Protein AF-0000000079471177 (afdb_homodimer)

Radius of gyration: 21.59 Å; Cα contacts (8 Å, |Δi|>4): 543; chains: 2; bounding box: 40×58×44 Å

Foldseek 3Di:
DDFLADPPADDDQWDDDPFWIKGFQALVCLVQQVVLQVQAQVVCACQVHNGDNPPVPPDSVNSSVVSVVQNVCVVVRQWTKIFIAGPVRPHGQWMKIWHADQFPPWSIEMTIDGGPVCRVCGVVVVVCVVVCCCPRGPIPHYHREPPPHDNVRRVVRGD/DDFLADPPADDDQWDDDPFWIKGFQALVCLVQVVVLQVQAQVVCACQVHNGDNPPVPPDSVNSSVVSVVQNVCVVVRQWTKIFIAGPVRPHGQWMKIWHADQFPPWSIEMTIDGGPVCRVCGVVVVVVVVVCCCPRGPIPHYHREPPPHDNVRRVVRHD

pLDDT: mean 96.24, std 5.39, range [50.12, 98.88]

Structure (mmCIF, N/CA/C/O backbone):
data_AF-0000000079471177-model_v1
#
loop_
_entity.id
_entity.type
_entity.pdbx_description
1 polymer 'GNAT family N-acetyltransferase'
#
loop_
_atom_site.group_PDB
_atom_site.id
_atom_site.type_symbol
_atom_site.label_atom_id
_atom_site.label_alt_id
_atom_site.label_comp_id
_atom_site.label_asym_id
_atom_site.label_entity_id
_atom_site.label_seq_id
_atom_site.pdbx_PDB_ins_code
_atom_site.Cartn_x
_atom_site.Cartn_y
_atom_site.Cartn_z
_atom_site.occupancy
_atom_site.B_iso_or_equiv
_atom_site.auth_seq_id
_atom_site.auth_comp_id
_atom_site.auth_asym_id
_atom_site.auth_atom_id
_atom_site.pdbx_PDB_model_num
ATOM 1 N N . MET A 1 1 ? 17.312 -2.904 7.59 1 50.28 1 MET A N 1
ATOM 2 C CA . MET A 1 1 ? 16.641 -1.751 7.004 1 50.28 1 MET A CA 1
ATOM 3 C C . MET A 1 1 ? 16.328 -0.705 8.062 1 50.28 1 MET A C 1
ATOM 5 O O . MET A 1 1 ? 16.031 -1.048 9.211 1 50.28 1 MET A O 1
ATOM 9 N N . LYS A 1 2 ? 16.75 0.517 7.977 1 66.94 2 LYS A N 1
ATOM 10 C CA . LYS A 1 2 ? 16.516 1.556 8.977 1 66.94 2 LYS A CA 1
ATOM 11 C C . LYS A 1 2 ? 15.023 1.802 9.18 1 66.94 2 LYS A C 1
ATOM 13 O O . LYS A 1 2 ? 14.297 2.064 8.219 1 66.94 2 LYS A O 1
ATOM 18 N N . HIS A 1 3 ? 14.469 1.319 10.305 1 91.06 3 HIS A N 1
ATOM 19 C CA . HIS A 1 3 ? 13.094 1.59 10.703 1 91.06 3 HIS A CA 1
ATOM 20 C C . HIS A 1 3 ? 12.883 3.074 10.977 1 91.06 3 HIS A C 1
ATOM 22 O O . HIS A 1 3 ? 13.781 3.75 11.484 1 91.06 3 HIS A O 1
ATOM 28 N N . LEU A 1 4 ? 11.734 3.59 10.602 1 97.38 4 LEU A N 1
ATOM 29 C CA . LEU A 1 4 ? 11.422 4.996 10.82 1 97.38 4 LEU A CA 1
ATOM 30 C C . LEU A 1 4 ? 11.406 5.32 12.312 1 97.38 4 LEU A C 1
ATOM 32 O O . LEU A 1 4 ? 11.836 6.398 12.719 1 97.38 4 LEU A O 1
ATOM 36 N N . VAL A 1 5 ? 10.93 4.324 13.094 1 98.31 5 VAL A N 1
ATOM 37 C CA . VAL A 1 5 ? 10.875 4.477 14.547 1 98.31 5 VAL A CA 1
ATOM 38 C C . VAL A 1 5 ? 11.367 3.197 15.219 1 98.31 5 VAL A C 1
ATOM 40 O O . VAL A 1 5 ? 11.312 2.115 14.625 1 98.31 5 VAL A O 1
ATOM 43 N N . PRO A 1 6 ? 11.875 3.277 16.375 1 97.06 6 PRO A N 1
ATOM 44 C CA . PRO A 1 6 ? 12.297 2.07 17.094 1 97.06 6 PRO A CA 1
ATOM 45 C C . PRO A 1 6 ? 11.156 1.061 17.266 1 97.06 6 PRO A C 1
ATOM 47 O O . PRO A 1 6 ? 9.992 1.448 17.375 1 97.06 6 PRO A O 1
ATOM 50 N N . PRO A 1 7 ? 11.508 -0.218 17.297 1 96 7 PRO A N 1
ATOM 51 C CA . PRO A 1 7 ? 10.492 -1.269 17.391 1 96 7 PRO A CA 1
ATOM 52 C C . PRO A 1 7 ? 9.602 -1.126 18.625 1 96 7 PRO A C 1
ATOM 54 O O . PRO A 1 7 ? 8.445 -1.538 18.594 1 96 7 PRO A O 1
ATOM 57 N N . ASP A 1 8 ? 10.078 -0.529 19.688 1 96.19 8 ASP A N 1
ATOM 58 C CA . ASP A 1 8 ? 9.32 -0.468 20.938 1 96.19 8 ASP A CA 1
ATOM 59 C C . ASP A 1 8 ? 8.586 0.865 21.062 1 96.19 8 ASP A C 1
ATOM 61 O O . ASP A 1 8 ? 7.883 1.101 22.047 1 96.19 8 ASP A O 1
ATOM 65 N N . PHE A 1 9 ? 8.875 1.739 20.109 1 98.38 9 PHE A N 1
ATOM 66 C CA . PHE A 1 9 ? 8.172 3.016 20.156 1 98.38 9 PHE A CA 1
ATOM 67 C C . PHE A 1 9 ? 6.664 2.809 20.047 1 98.38 9 PHE A C 1
ATOM 69 O O . PHE A 1 9 ? 6.191 2.053 19.203 1 98.38 9 PHE A O 1
ATOM 76 N N . VAL A 1 10 ? 5.887 3.461 20.938 1 98.12 10 VAL A N 1
ATOM 77 C CA . VAL A 1 10 ? 4.43 3.385 20.891 1 98.12 10 VAL A CA 1
ATOM 78 C C . VAL A 1 10 ? 3.883 4.508 20.016 1 98.12 10 VAL A C 1
ATOM 80 O O . VAL A 1 10 ? 3.859 5.668 20.438 1 98.12 10 VAL A O 1
ATOM 83 N N . VAL A 1 11 ? 3.393 4.234 18.859 1 98.56 11 VAL A N 1
ATOM 84 C CA . VAL A 1 11 ? 2.881 5.207 17.906 1 98.56 11 VAL A CA 1
ATOM 85 C C . VAL A 1 11 ? 1.586 5.82 18.422 1 98.56 11 VAL A C 1
ATOM 87 O O . VAL A 1 11 ? 0.632 5.105 18.734 1 98.56 11 VAL A O 1
ATOM 90 N N . PRO A 1 12 ? 1.538 7.117 18.531 1 98.62 12 PRO A N 1
ATOM 91 C CA . PRO A 1 12 ? 0.298 7.742 18.984 1 98.62 12 PRO A CA 1
ATOM 92 C C . PRO A 1 12 ? -0.878 7.492 18.047 1 98.62 12 PRO A C 1
ATOM 94 O O . PRO A 1 12 ? -0.745 7.656 16.828 1 98.62 12 PRO A O 1
ATOM 97 N N . LEU A 1 13 ? -1.999 7.172 18.656 1 98.5 13 LEU A N 1
ATOM 98 C CA . LEU A 1 13 ? -3.166 6.855 17.844 1 98.5 13 LEU A CA 1
ATOM 99 C C . LEU A 1 13 ? -4.195 7.98 17.906 1 98.5 13 LEU A C 1
ATOM 101 O O . LEU A 1 13 ? -5.246 7.898 17.266 1 98.5 13 LEU A O 1
ATOM 105 N N . ARG A 1 14 ? -3.838 8.953 18.703 1 97.75 14 ARG A N 1
ATOM 106 C CA . ARG A 1 14 ? -4.773 10.062 18.844 1 97.75 14 ARG A CA 1
ATOM 107 C C . ARG A 1 14 ? -4.07 11.297 19.391 1 97.75 14 ARG A C 1
ATOM 109 O O . ARG A 1 14 ? -3.25 11.203 20.297 1 97.75 14 ARG A O 1
ATOM 116 N N . LEU A 1 15 ? -4.238 12.461 18.812 1 97.81 15 LEU A N 1
ATOM 117 C CA . LEU A 1 15 ? -3.883 13.781 19.312 1 97.81 15 LEU A CA 1
ATOM 118 C C . LEU A 1 15 ? -5.082 14.719 19.266 1 97.81 15 LEU A C 1
ATOM 120 O O . LEU A 1 15 ? -5.617 15 18.188 1 97.81 15 LEU A O 1
ATOM 124 N N . GLU A 1 16 ? -5.527 15.133 20.391 1 96.06 16 GLU A N 1
ATOM 125 C CA . GLU A 1 16 ? -6.707 15.992 20.469 1 96.06 16 GLU A CA 1
ATOM 126 C C . GLU A 1 16 ? -6.312 17.438 20.766 1 96.06 16 GLU A C 1
ATOM 128 O O . GLU A 1 16 ? -5.457 17.703 21.609 1 96.06 16 GLU A O 1
ATOM 133 N N . THR A 1 17 ? -6.871 18.312 19.984 1 95.31 17 THR A N 1
ATOM 134 C CA . THR A 1 17 ? -6.75 19.75 20.188 1 95.31 17 THR A CA 1
ATOM 135 C C . THR A 1 17 ? -8.133 20.391 20.328 1 95.31 17 THR A C 1
ATOM 137 O O . THR A 1 17 ? -9.148 19.75 20.078 1 95.31 17 THR A O 1
ATOM 140 N N . PRO A 1 18 ? -8.172 21.625 20.781 1 92.31 18 PRO A N 1
ATOM 141 C CA . PRO A 1 18 ? -9.461 22.312 20.828 1 92.31 18 PRO A CA 1
ATOM 142 C C . PRO A 1 18 ? -10.102 22.453 19.453 1 92.31 18 PRO A C 1
ATOM 144 O O . PRO A 1 18 ? -11.328 22.516 19.344 1 92.31 18 PRO A O 1
ATOM 147 N N . ASP A 1 19 ? -9.398 22.406 18.359 1 93.75 19 ASP A N 1
ATOM 148 C CA . ASP A 1 19 ? -9.898 22.75 17.031 1 93.75 19 ASP A CA 1
ATOM 149 C C . ASP A 1 19 ? -10.078 21.5 16.172 1 93.75 19 ASP A C 1
ATOM 151 O O . ASP A 1 19 ? -10.883 21.5 15.242 1 93.75 19 ASP A O 1
ATOM 155 N N . PHE A 1 20 ? -9.305 20.484 16.453 1 97.81 20 PHE A N 1
ATOM 156 C CA . PHE A 1 20 ? -9.359 19.297 15.617 1 97.81 20 PHE A CA 1
ATOM 157 C C . PHE A 1 20 ? -8.727 18.109 16.312 1 97.81 20 PHE A C 1
ATOM 159 O O . PHE A 1 20 ? -8.086 18.266 17.359 1 97.81 20 PHE A O 1
ATOM 166 N N . VAL A 1 21 ? -8.945 16.922 15.82 1 98.06 21 VAL A N 1
ATOM 167 C CA . VAL A 1 21 ? -8.398 15.664 16.312 1 98.06 21 VAL A CA 1
ATOM 168 C C . VAL A 1 21 ? -7.59 14.984 15.211 1 98.06 21 VAL A C 1
ATOM 170 O O . VAL A 1 21 ? -8.023 14.938 14.055 1 98.06 21 VAL A O 1
ATOM 173 N N . LEU A 1 22 ? -6.402 14.547 15.562 1 98.5 22 LEU A N 1
ATOM 174 C CA . LEU A 1 22 ? -5.609 13.695 14.68 1 98.5 22 LEU A CA 1
ATOM 175 C C . LEU A 1 22 ? -5.723 12.227 15.086 1 98.5 22 LEU A C 1
ATOM 177 O O . LEU A 1 22 ? -5.602 11.898 16.266 1 98.5 22 LEU A O 1
ATOM 181 N N . ARG A 1 23 ? -5.957 11.406 14.148 1 98.69 23 ARG A N 1
ATOM 182 C CA . ARG A 1 23 ? -5.938 9.953 14.305 1 98.69 23 ARG A CA 1
ATOM 183 C C . ARG A 1 23 ? -5.48 9.266 13.023 1 98.69 23 ARG A C 1
ATOM 185 O O . ARG A 1 23 ? -5.457 9.883 11.961 1 98.69 23 ARG A O 1
ATOM 192 N N . PRO A 1 24 ? -5.039 8.031 13.125 1 98.81 24 PRO A N 1
ATOM 193 C CA . PRO A 1 24 ? -4.562 7.367 11.914 1 98.81 24 PRO A CA 1
ATOM 194 C C . PRO A 1 24 ? -5.57 7.434 10.766 1 98.81 24 PRO A C 1
ATOM 196 O O . PRO A 1 24 ? -6.777 7.309 10.992 1 98.81 24 PRO A O 1
ATOM 199 N N . LEU A 1 25 ? -5.059 7.734 9.602 1 98.81 25 LEU A N 1
ATOM 200 C CA . LEU A 1 25 ? -5.859 7.727 8.383 1 98.81 25 LEU A CA 1
ATOM 201 C C . LEU A 1 25 ? -6.203 6.301 7.969 1 98.81 25 LEU A C 1
ATOM 203 O O . LEU A 1 25 ? -5.309 5.5 7.688 1 98.81 25 LEU A O 1
ATOM 207 N N . LEU A 1 26 ? -7.461 5.965 7.945 1 98.44 26 LEU A N 1
ATOM 208 C CA . LEU A 1 26 ? -7.934 4.621 7.633 1 98.44 26 LEU A CA 1
ATOM 209 C C . LEU A 1 26 ? -8.508 4.562 6.223 1 98.44 26 LEU A C 1
ATOM 211 O O . LEU A 1 26 ? -8.945 5.582 5.68 1 98.44 26 LEU A O 1
ATOM 215 N N . ILE A 1 27 ? -8.492 3.363 5.684 1 98.69 27 ILE A N 1
ATOM 216 C CA . ILE A 1 27 ? -9.062 3.172 4.355 1 98.69 27 ILE A CA 1
ATOM 217 C C . ILE A 1 27 ? -10.547 3.543 4.367 1 98.69 27 ILE A C 1
ATOM 219 O O . ILE A 1 27 ? -11.078 4.043 3.373 1 98.69 27 ILE A O 1
ATOM 223 N N . THR A 1 28 ? -11.242 3.465 5.504 1 97.69 28 THR A N 1
ATOM 224 C CA . THR A 1 28 ? -12.664 3.74 5.637 1 97.69 28 THR A CA 1
ATOM 225 C C . THR A 1 28 ? -12.922 5.242 5.672 1 97.69 28 THR A C 1
ATOM 227 O O . THR A 1 28 ? -14.078 5.684 5.648 1 97.69 28 THR A O 1
ATOM 230 N N . ASP A 1 29 ? -11.914 6.062 5.66 1 98.5 29 ASP A N 1
ATOM 231 C CA . ASP A 1 29 ? -12.062 7.516 5.652 1 98.5 29 ASP A CA 1
ATOM 232 C C . ASP A 1 29 ? -12.219 8.039 4.227 1 98.5 29 ASP A C 1
ATOM 234 O O . ASP A 1 29 ? -12.32 9.25 4.016 1 98.5 29 ASP A O 1
ATOM 238 N N . VAL A 1 30 ? -12.305 7.184 3.281 1 98.56 30 VAL A N 1
ATOM 239 C CA . VAL A 1 30 ? -12.109 7.543 1.881 1 98.56 30 VAL A CA 1
ATOM 240 C C . VAL A 1 30 ? -13.164 8.555 1.454 1 98.56 30 VAL A C 1
ATOM 242 O O . VAL A 1 30 ? -12.875 9.477 0.682 1 98.56 30 VAL A O 1
ATOM 245 N N . VAL A 1 31 ? -14.352 8.43 1.902 1 98.56 31 VAL A N 1
ATOM 246 C CA . VAL A 1 31 ? -15.398 9.359 1.485 1 98.56 31 VAL A CA 1
ATOM 247 C C . VAL A 1 31 ? -15.07 10.766 1.976 1 98.56 31 VAL A C 1
ATOM 249 O O . VAL A 1 31 ? -15.031 11.711 1.187 1 98.56 31 VAL A O 1
ATOM 252 N N . LYS A 1 32 ? -14.758 10.93 3.219 1 98.75 32 LYS A N 1
ATOM 253 C CA . LYS A 1 32 ? -14.445 12.234 3.795 1 98.75 32 LYS A CA 1
ATOM 254 C C . LYS A 1 32 ? -13.125 12.773 3.256 1 98.75 32 LYS A C 1
ATOM 256 O O . LYS A 1 32 ? -13.008 13.969 2.975 1 98.75 32 LYS A O 1
ATOM 261 N N . ASP A 1 33 ? -12.188 11.898 3.143 1 98.81 33 ASP A N 1
ATOM 262 C CA . ASP A 1 33 ? -10.875 12.289 2.652 1 98.81 33 ASP A CA 1
ATOM 263 C C . ASP A 1 33 ? -10.945 12.758 1.201 1 98.81 33 ASP A C 1
ATOM 265 O O . ASP A 1 33 ? -10.352 13.781 0.843 1 98.81 33 ASP A O 1
ATOM 269 N N . TYR A 1 34 ? -11.664 12.016 0.392 1 98.81 34 TYR A N 1
ATOM 270 C CA . TYR A 1 34 ? -11.82 12.383 -1.013 1 98.81 34 TYR A CA 1
ATOM 271 C C . TYR A 1 34 ? -12.477 13.75 -1.153 1 98.81 34 TYR A C 1
ATOM 273 O O . TYR A 1 34 ? -12.055 14.562 -1.974 1 98.81 34 TYR A O 1
ATOM 281 N N . ASP A 1 35 ? -13.469 13.938 -0.39 1 98.69 35 ASP A N 1
ATOM 282 C CA . ASP A 1 35 ? -14.133 15.242 -0.397 1 98.69 35 ASP A CA 1
ATOM 283 C C . ASP A 1 35 ? -13.156 16.359 -0.053 1 98.69 35 ASP A C 1
ATOM 285 O O . ASP A 1 35 ? -13.109 17.391 -0.738 1 98.69 35 ASP A O 1
ATOM 289 N N . ALA A 1 36 ? -12.375 16.188 0.981 1 98.69 36 ALA A N 1
ATOM 290 C CA . ALA A 1 36 ? -11.391 17.188 1.395 1 98.69 36 ALA A CA 1
ATOM 291 C C . ALA A 1 36 ? -10.359 17.438 0.3 1 98.69 36 ALA A C 1
ATOM 293 O O . ALA A 1 36 ? -10.031 18.578 -0.018 1 98.69 36 ALA A O 1
ATOM 294 N N . VAL A 1 37 ? -9.836 16.328 -0.285 1 98.56 37 VAL A N 1
ATOM 295 C CA . VAL A 1 37 ? -8.805 16.422 -1.315 1 98.56 37 VAL A CA 1
ATOM 296 C C . VAL A 1 37 ? -9.359 17.141 -2.543 1 98.56 37 VAL A C 1
ATOM 298 O O . VAL A 1 37 ? -8.766 18.094 -3.027 1 98.56 37 VAL A O 1
ATOM 301 N N . MET A 1 38 ? -10.531 16.75 -2.992 1 98.25 38 MET A N 1
ATOM 302 C CA . MET A 1 38 ? -11.047 17.234 -4.27 1 98.25 38 MET A CA 1
ATOM 303 C C . MET A 1 38 ? -11.586 18.656 -4.137 1 98.25 38 MET A C 1
ATOM 305 O O . MET A 1 38 ? -11.719 19.375 -5.129 1 98.25 38 MET A O 1
ATOM 309 N N . THR A 1 39 ? -11.898 19.078 -2.941 1 97.94 39 THR A N 1
ATOM 310 C CA . THR A 1 39 ? -12.305 20.469 -2.74 1 97.94 39 THR A CA 1
ATOM 311 C C . THR A 1 39 ? -11.094 21.344 -2.432 1 97.94 39 THR A C 1
ATOM 313 O O . THR A 1 39 ? -11.242 22.547 -2.172 1 97.94 39 THR A O 1
ATOM 316 N N . SER A 1 40 ? -9.898 20.766 -2.451 1 97.94 40 SER A N 1
ATOM 317 C CA . SER A 1 40 ? -8.688 21.5 -2.117 1 97.94 40 SER A CA 1
ATOM 318 C C . SER A 1 40 ? -7.621 21.328 -3.195 1 97.94 40 SER A C 1
ATOM 320 O O . SER A 1 40 ? -6.422 21.391 -2.906 1 97.94 40 SER A O 1
ATOM 322 N N . VAL A 1 41 ? -8.008 21.062 -4.422 1 97.12 41 VAL A N 1
ATOM 323 C CA . VAL A 1 41 ? -7.113 20.672 -5.508 1 97.12 41 VAL A CA 1
ATOM 324 C C . VAL A 1 41 ? -6.031 21.719 -5.703 1 97.12 41 VAL A C 1
ATOM 326 O O . VAL A 1 41 ? -4.84 21.406 -5.684 1 97.12 41 VAL A O 1
ATOM 329 N N . ALA A 1 42 ? -6.414 22.969 -5.828 1 94.5 42 ALA A N 1
ATOM 330 C CA . ALA A 1 42 ? -5.457 24.047 -6.078 1 94.5 42 ALA A CA 1
ATOM 331 C C . ALA A 1 42 ? -4.457 24.172 -4.93 1 94.5 42 ALA A C 1
ATOM 333 O O . ALA A 1 42 ? -3.256 24.328 -5.16 1 94.5 42 ALA A O 1
ATOM 334 N N . GLN A 1 43 ? -4.93 24.047 -3.746 1 93.31 43 GLN A N 1
ATOM 335 C CA . GLN A 1 43 ? -4.113 24.188 -2.545 1 93.31 43 GLN A CA 1
ATOM 336 C C . GLN A 1 43 ? -3.109 23.047 -2.418 1 93.31 43 GLN A C 1
ATOM 338 O O . GLN A 1 43 ? -2 23.25 -1.919 1 93.31 43 GLN A O 1
ATOM 343 N N . LEU A 1 44 ? -3.451 21.922 -2.859 1 96.12 44 LEU A N 1
ATOM 344 C CA . LEU A 1 44 ? -2.652 20.719 -2.637 1 96.12 44 LEU A CA 1
ATOM 345 C C . LEU A 1 44 ? -1.526 20.625 -3.66 1 96.12 44 LEU A C 1
ATOM 347 O O . LEU A 1 44 ? -0.573 19.859 -3.465 1 96.12 44 LEU A O 1
ATOM 351 N N . GLN A 1 45 ? -1.727 21.453 -4.656 1 93.62 45 GLN A N 1
ATOM 352 C CA . GLN A 1 45 ? -0.68 21.406 -5.672 1 93.62 45 GLN A CA 1
ATOM 353 C C . GLN A 1 45 ? 0.625 21.984 -5.148 1 93.62 45 GLN A C 1
ATOM 355 O O . GLN A 1 45 ? 0.635 23.094 -4.582 1 93.62 45 GLN A O 1
ATOM 360 N N . SER A 1 46 ? 1.695 21.25 -5.102 1 88.88 46 SER A N 1
ATOM 361 C CA . SER A 1 46 ? 3.066 21.641 -4.77 1 88.88 46 SER A CA 1
ATOM 362 C C . SER A 1 46 ? 3.361 21.406 -3.293 1 88.88 46 SER A C 1
ATOM 364 O O . SER A 1 46 ? 4.445 21.734 -2.809 1 88.88 46 SER A O 1
ATOM 366 N N . ILE A 1 47 ? 2.443 20.875 -2.586 1 93.19 47 ILE A N 1
ATOM 367 C CA . ILE A 1 47 ? 2.666 20.594 -1.171 1 93.19 47 ILE A CA 1
ATOM 368 C C . ILE A 1 47 ? 3.646 19.438 -1.017 1 93.19 47 ILE A C 1
ATOM 370 O O . ILE A 1 47 ? 4.574 19.5 -0.205 1 93.19 47 ILE A O 1
ATOM 374 N N . PHE A 1 48 ? 3.527 18.5 -1.855 1 92.56 48 PHE A N 1
ATOM 375 C CA . PHE A 1 48 ? 4.246 17.25 -1.632 1 92.56 48 PHE A CA 1
ATOM 376 C C . PHE A 1 48 ? 5.496 17.188 -2.502 1 92.56 48 PHE A C 1
ATOM 378 O O . PHE A 1 48 ? 6.383 16.359 -2.264 1 92.56 48 PHE A O 1
ATOM 385 N N . SER A 1 49 ? 5.539 17.984 -3.504 1 90.44 49 SER A N 1
ATOM 386 C CA . SER A 1 49 ? 6.656 18.078 -4.438 1 90.44 49 SER A CA 1
ATOM 387 C C . SER A 1 49 ? 6.707 19.438 -5.113 1 90.44 49 SER A C 1
ATOM 389 O O . SER A 1 49 ? 5.797 20.25 -4.949 1 90.44 49 SER A O 1
ATOM 391 N N . ARG A 1 50 ? 7.836 19.719 -5.73 1 85.81 50 ARG A N 1
ATOM 392 C CA . ARG A 1 50 ? 8.023 21.016 -6.391 1 85.81 50 ARG A CA 1
ATOM 393 C C . ARG A 1 50 ? 6.895 21.297 -7.375 1 85.81 50 ARG A C 1
ATOM 395 O O . ARG A 1 50 ? 6.41 22.422 -7.465 1 85.81 50 ARG A O 1
ATOM 402 N N . GLN A 1 51 ? 6.547 20.422 -8.07 1 79.12 51 GLN A N 1
ATOM 403 C CA . GLN A 1 51 ? 5.441 20.594 -9.008 1 79.12 51 GLN A CA 1
ATOM 404 C C . GLN A 1 51 ? 4.766 19.266 -9.312 1 79.12 51 GLN A C 1
ATOM 406 O O . GLN A 1 51 ? 5.438 18.281 -9.656 1 79.12 51 GLN A O 1
ATOM 411 N N . THR A 1 52 ? 3.52 19.344 -8.938 1 84.44 52 THR A N 1
ATOM 412 C CA . THR A 1 52 ? 2.723 18.172 -9.312 1 84.44 52 THR A CA 1
ATOM 413 C C . THR A 1 52 ? 1.341 18.609 -9.805 1 84.44 52 THR A C 1
ATOM 415 O O . THR A 1 52 ? 0.822 19.641 -9.383 1 84.44 52 THR A O 1
ATOM 418 N N . ARG A 1 53 ? 0.737 17.922 -10.695 1 91.31 53 ARG A N 1
ATOM 419 C CA . ARG A 1 53 ? -0.653 18.094 -11.102 1 91.31 53 ARG A CA 1
ATOM 420 C C . ARG A 1 53 ? -1.604 17.438 -10.109 1 91.31 53 ARG A C 1
ATOM 422 O O . ARG A 1 53 ? -2.795 17.75 -10.078 1 91.31 53 ARG A O 1
ATOM 429 N N . TRP A 1 54 ? -1.067 16.609 -9.359 1 92.94 54 TRP A N 1
ATOM 430 C CA . TRP A 1 54 ? -1.893 15.977 -8.336 1 92.94 54 TRP A CA 1
ATOM 431 C C . TRP A 1 54 ? -2.518 17.031 -7.418 1 92.94 54 TRP A C 1
ATOM 433 O O . TRP A 1 54 ? -1.878 18.016 -7.082 1 92.94 54 TRP A O 1
ATOM 443 N N . PRO A 1 55 ? -3.83 16.828 -7.031 1 96.81 55 PRO A N 1
ATOM 444 C CA . PRO A 1 55 ? -4.727 15.688 -7.254 1 96.81 55 PRO A CA 1
ATOM 445 C C . PRO A 1 55 ? -5.699 15.914 -8.406 1 96.81 55 PRO A C 1
ATOM 447 O O . PRO A 1 55 ? -6.816 15.398 -8.391 1 96.81 55 PRO A O 1
ATOM 450 N N . GLU A 1 56 ? -5.238 16.812 -9.305 1 95.5 56 GLU A N 1
ATOM 451 C CA . GLU A 1 56 ? -6.109 17.016 -10.453 1 95.5 56 GLU A CA 1
ATOM 452 C C . GLU A 1 56 ? -6.48 15.695 -11.109 1 95.5 56 GLU A C 1
ATOM 454 O O . GLU A 1 56 ? -5.605 14.891 -11.438 1 95.5 56 GLU A O 1
ATOM 459 N N . GLY A 1 57 ? -7.781 15.438 -11.258 1 95.19 57 GLY A N 1
ATOM 460 C CA . GLY A 1 57 ? -8.242 14.25 -11.969 1 95.19 57 GLY A CA 1
ATOM 461 C C . GLY A 1 57 ? -8.203 12.992 -11.125 1 95.19 57 GLY A C 1
ATOM 462 O O 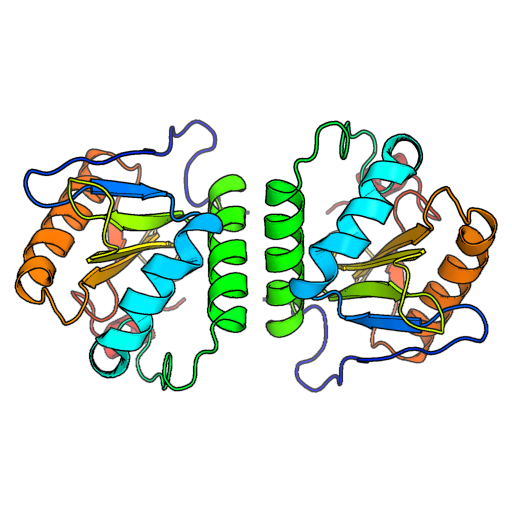. GLY A 1 57 ? -8.453 11.898 -11.625 1 95.19 57 GLY A O 1
ATOM 463 N N . LEU A 1 58 ? -7.848 13.125 -9.891 1 97.38 58 LEU A N 1
ATOM 464 C CA . LEU A 1 58 ? -7.832 11.969 -9 1 97.38 58 LEU A CA 1
ATOM 465 C C . LEU A 1 58 ? -9.219 11.352 -8.883 1 97.38 58 LEU A C 1
ATOM 467 O O . LEU A 1 58 ? -10.18 12.039 -8.531 1 97.38 58 LEU A O 1
ATOM 471 N N . SER A 1 59 ? -9.391 10.062 -9.234 1 98.19 59 SER A N 1
ATOM 472 C CA . SER A 1 59 ? -10.672 9.383 -9.086 1 98.19 59 SER A CA 1
ATOM 473 C C . SER A 1 59 ? -10.883 8.922 -7.645 1 98.19 59 SER A C 1
ATOM 475 O O . SER A 1 59 ? -9.93 8.852 -6.863 1 98.19 59 SER A O 1
ATOM 477 N N . PHE A 1 60 ? -12.117 8.648 -7.32 1 98.31 60 PHE A N 1
ATOM 478 C CA . PHE A 1 60 ? -12.438 8.078 -6.02 1 98.31 60 PHE A CA 1
ATOM 479 C C . PHE A 1 60 ? -11.664 6.785 -5.789 1 98.31 60 PHE A C 1
ATOM 481 O O . PHE A 1 60 ? -11.125 6.562 -4.699 1 98.31 60 PHE A O 1
ATOM 488 N N . GLU A 1 61 ? -11.523 5.91 -6.816 1 98.25 61 GLU A N 1
ATOM 489 C CA . GLU A 1 61 ? -10.773 4.664 -6.738 1 98.25 61 GLU A CA 1
ATOM 490 C C . GLU A 1 61 ? -9.289 4.93 -6.469 1 98.25 61 GLU A C 1
ATOM 492 O O . GLU A 1 61 ? -8.672 4.25 -5.648 1 98.25 61 GLU A O 1
ATOM 497 N N . ASP A 1 62 ? -8.758 5.934 -7.121 1 97.94 62 ASP A N 1
ATOM 498 C CA . ASP A 1 62 ? -7.363 6.305 -6.891 1 97.94 62 ASP A CA 1
ATOM 499 C C . ASP A 1 62 ? -7.129 6.676 -5.43 1 97.94 62 ASP A C 1
ATOM 501 O O . ASP A 1 62 ? -6.113 6.293 -4.84 1 97.94 62 ASP A O 1
ATOM 505 N N . ASP A 1 63 ? -8.062 7.465 -4.902 1 98.62 63 ASP A N 1
ATOM 506 C CA . ASP A 1 63 ? -7.938 7.875 -3.506 1 98.62 63 ASP A CA 1
ATOM 507 C C . ASP A 1 63 ? -8.062 6.676 -2.57 1 98.62 63 ASP A C 1
ATOM 509 O O . ASP A 1 63 ? -7.359 6.594 -1.56 1 98.62 63 ASP A O 1
ATOM 513 N N . LEU A 1 64 ? -8.945 5.758 -2.928 1 98.69 64 LEU A N 1
ATOM 514 C CA . LEU A 1 64 ? -9.102 4.531 -2.152 1 98.69 64 LEU A CA 1
ATOM 515 C C . LEU A 1 64 ? -7.801 3.734 -2.133 1 98.69 64 LEU A C 1
ATOM 517 O O . LEU A 1 64 ? -7.375 3.262 -1.076 1 98.69 64 LEU A O 1
ATOM 521 N N . ILE A 1 65 ? -7.125 3.627 -3.23 1 98.69 65 ILE A N 1
ATOM 522 C CA . ILE A 1 65 ? -5.84 2.943 -3.34 1 98.69 65 ILE A CA 1
ATOM 523 C C . ILE A 1 65 ? -4.809 3.639 -2.457 1 98.69 65 ILE A C 1
ATOM 525 O O . ILE A 1 65 ? -4.086 2.984 -1.703 1 98.69 65 ILE A O 1
ATOM 529 N N . ASP A 1 66 ? -4.797 4.961 -2.508 1 98.44 66 ASP A N 1
ATOM 530 C CA . ASP A 1 66 ? -3.854 5.734 -1.706 1 98.44 66 ASP A CA 1
ATOM 531 C C . ASP A 1 66 ? -4.082 5.504 -0.214 1 98.44 66 ASP A C 1
ATOM 533 O O . ASP A 1 66 ? -3.125 5.344 0.548 1 98.44 66 ASP A O 1
ATOM 537 N N . LEU A 1 67 ? -5.355 5.469 0.187 1 98.81 67 LEU A N 1
ATOM 538 C CA . LEU A 1 67 ? -5.648 5.289 1.604 1 98.81 67 LEU A CA 1
ATOM 539 C C . LEU A 1 67 ? -5.332 3.863 2.049 1 98.81 67 LEU A C 1
ATOM 541 O O . LEU A 1 67 ? -4.895 3.645 3.18 1 98.81 67 LEU A O 1
ATOM 545 N N . GLY A 1 68 ? -5.598 2.875 1.156 1 98.5 68 GLY A N 1
ATOM 546 C CA . GLY A 1 68 ? -5.148 1.526 1.462 1 98.5 68 GLY A CA 1
ATOM 547 C C . GLY A 1 68 ? -3.648 1.433 1.676 1 98.5 68 GLY A C 1
ATOM 548 O O . GLY A 1 68 ? -3.189 0.778 2.613 1 98.5 68 GLY A O 1
ATOM 549 N N . TRP A 1 69 ? -2.951 2.141 0.88 1 98.25 69 TRP A N 1
ATOM 550 C CA . TRP A 1 69 ? -1.497 2.207 0.977 1 98.25 69 TRP A CA 1
ATOM 551 C C . TRP A 1 69 ? -1.067 2.824 2.305 1 98.25 69 TRP A C 1
ATOM 553 O O . TRP A 1 69 ? -0.251 2.25 3.027 1 98.25 69 TRP A O 1
ATOM 563 N N . HIS A 1 70 ? -1.649 3.975 2.615 1 98.5 70 HIS A N 1
ATOM 564 C CA . HIS A 1 70 ? -1.32 4.656 3.861 1 98.5 70 HIS A CA 1
ATOM 565 C C . HIS A 1 70 ? -1.668 3.793 5.07 1 98.5 70 HIS A C 1
ATOM 567 O O . HIS A 1 70 ? -0.897 3.721 6.031 1 98.5 70 HIS A O 1
ATOM 573 N N . HIS A 1 71 ? -2.797 3.166 5.016 1 98.69 71 HIS A N 1
ATOM 574 C CA . HIS A 1 71 ? -3.252 2.309 6.102 1 98.69 71 HIS A CA 1
ATOM 575 C C . HIS A 1 71 ? -2.283 1.152 6.336 1 98.69 71 HIS A C 1
ATOM 577 O O . HIS A 1 71 ? -1.899 0.878 7.473 1 98.69 71 HIS A O 1
ATOM 583 N N . LYS A 1 72 ? -1.875 0.514 5.266 1 98.25 72 LYS A N 1
ATOM 584 C CA . LYS A 1 72 ? -0.922 -0.588 5.367 1 98.25 72 LYS A CA 1
ATOM 585 C C . LYS A 1 72 ? 0.428 -0.103 5.887 1 98.25 72 LYS A C 1
ATOM 587 O O . LYS A 1 72 ? 1.009 -0.714 6.785 1 98.25 72 LYS A O 1
ATOM 592 N N . GLU A 1 73 ? 0.918 0.995 5.328 1 98.12 73 GLU A N 1
ATOM 593 C CA . GLU A 1 73 ? 2.193 1.544 5.777 1 98.12 73 GLU A CA 1
ATOM 594 C C . GLU A 1 73 ? 2.164 1.856 7.27 1 98.12 73 GLU A C 1
ATOM 596 O O . GLU A 1 73 ? 3.166 1.68 7.965 1 98.12 73 GLU A O 1
ATOM 601 N N . PHE A 1 74 ? 1.018 2.354 7.75 1 98.56 74 PHE A N 1
ATOM 602 C CA . PHE A 1 74 ? 0.853 2.637 9.172 1 98.56 74 PHE A CA 1
ATOM 603 C C . PHE A 1 74 ? 0.973 1.36 9.992 1 98.56 74 PHE A C 1
ATOM 605 O O . PHE A 1 74 ? 1.716 1.316 10.977 1 98.56 74 PHE A O 1
ATOM 612 N N . LYS A 1 75 ? 0.333 0.26 9.555 1 97.06 75 LYS A N 1
ATOM 613 C CA . LYS A 1 75 ? 0.317 -1.017 10.258 1 97.06 75 LYS A CA 1
ATOM 614 C C . LYS A 1 75 ? 1.716 -1.623 10.336 1 97.06 75 LYS A C 1
ATOM 616 O O . LYS A 1 75 ? 2.096 -2.197 11.359 1 97.06 75 LYS A O 1
ATOM 621 N N . VAL A 1 76 ? 2.43 -1.445 9.234 1 95.69 76 VAL A N 1
ATOM 622 C CA . VAL A 1 76 ? 3.738 -2.088 9.203 1 95.69 76 VAL A CA 1
ATOM 623 C C . VAL A 1 76 ? 4.812 -1.094 9.641 1 95.69 76 VAL A C 1
ATOM 625 O O . VAL A 1 76 ? 6.008 -1.365 9.516 1 95.69 76 VAL A O 1
ATOM 628 N N . ARG A 1 77 ? 4.445 0.149 10.062 1 98 77 ARG A N 1
ATOM 629 C CA . ARG A 1 77 ? 5.254 1.174 10.719 1 98 77 ARG A CA 1
ATOM 630 C C . ARG A 1 77 ? 6.32 1.718 9.773 1 98 77 ARG A C 1
ATOM 632 O O . ARG A 1 77 ? 7.434 2.033 10.195 1 98 77 ARG A O 1
ATOM 639 N N . ARG A 1 78 ? 5.977 1.756 8.531 1 97.25 78 ARG A N 1
ATOM 640 C CA . ARG A 1 78 ? 6.887 2.305 7.527 1 97.25 78 ARG A CA 1
ATOM 641 C C . ARG A 1 78 ? 6.734 3.818 7.422 1 97.25 78 ARG A C 1
ATOM 643 O O . ARG A 1 78 ? 7.711 4.527 7.172 1 97.25 78 ARG A O 1
ATOM 650 N N . SER A 1 79 ? 5.594 4.336 7.555 1 98.5 79 SER A N 1
ATOM 651 C CA . SER A 1 79 ? 5.199 5.742 7.578 1 98.5 79 SER A CA 1
ATOM 652 C C . SER A 1 79 ? 3.865 5.93 8.289 1 98.5 79 SER A C 1
ATOM 654 O O . SER A 1 79 ? 3.166 4.957 8.578 1 98.5 79 SER A O 1
ATOM 656 N N . PHE A 1 80 ? 3.561 7.145 8.594 1 98.88 80 PHE A N 1
ATOM 657 C CA . PHE A 1 80 ? 2.381 7.391 9.422 1 98.88 80 PHE A CA 1
ATOM 658 C C . PHE A 1 80 ? 1.564 8.547 8.859 1 98.88 80 PHE A C 1
ATOM 660 O O . PHE A 1 80 ? 1.993 9.703 8.914 1 98.88 80 PHE A O 1
ATOM 667 N N . ALA A 1 81 ? 0.442 8.203 8.328 1 98.88 81 ALA A N 1
ATOM 668 C CA . ALA A 1 81 ? -0.523 9.203 7.887 1 98.88 81 ALA A CA 1
ATOM 669 C C . ALA A 1 81 ? -1.657 9.359 8.891 1 98.88 81 ALA A C 1
ATOM 671 O O . ALA A 1 81 ? -2.168 8.367 9.422 1 98.88 81 ALA A O 1
ATOM 672 N N . TYR A 1 82 ? -1.989 10.578 9.164 1 98.88 82 TYR A N 1
ATOM 673 C CA . TYR A 1 82 ? -3.111 10.914 10.031 1 98.88 82 TYR A CA 1
ATOM 674 C C . TYR A 1 82 ? -4.141 11.758 9.289 1 98.88 82 TYR A C 1
ATOM 676 O O . TYR A 1 82 ? -3.783 12.609 8.477 1 98.88 82 TYR A O 1
ATOM 684 N N . THR A 1 83 ? -5.387 11.492 9.578 1 98.88 83 THR A N 1
ATOM 685 C CA . THR A 1 83 ? -6.438 12.422 9.164 1 98.88 83 THR A CA 1
ATOM 686 C C . THR A 1 83 ? -6.688 13.469 10.242 1 98.88 83 THR A C 1
ATOM 688 O O . THR A 1 83 ? -6.629 13.164 11.438 1 98.88 83 THR A O 1
ATOM 691 N N . VAL A 1 84 ? -6.863 14.711 9.805 1 98.81 84 VAL A N 1
ATOM 692 C CA . VAL A 1 84 ? -7.312 15.805 10.664 1 98.81 84 VAL A CA 1
ATOM 693 C C . VAL A 1 84 ? -8.836 15.898 10.625 1 98.81 84 VAL A C 1
ATOM 695 O O . VAL A 1 84 ? -9.414 16.234 9.594 1 98.81 84 VAL A O 1
ATOM 698 N N . MET A 1 85 ? -9.453 15.625 11.766 1 98.62 85 MET A N 1
ATOM 699 C CA . MET A 1 85 ? -10.906 15.547 11.812 1 98.62 85 MET A CA 1
ATOM 700 C C . MET A 1 85 ? -11.484 16.688 12.648 1 98.62 85 MET A C 1
ATOM 702 O O . MET A 1 85 ? -10.891 17.109 13.633 1 98.62 85 MET A O 1
ATOM 706 N N . SER A 1 86 ? -12.656 17.125 12.148 1 97.44 86 SER A N 1
ATOM 707 C CA . SER A 1 86 ? -13.406 17.984 13.047 1 97.44 86 SER A CA 1
ATOM 708 C C . SER A 1 86 ? -13.648 17.328 14.398 1 97.44 86 SER A C 1
ATOM 710 O O . SER A 1 86 ? -13.562 16.094 14.508 1 97.44 86 SER A O 1
ATOM 712 N N . TYR A 1 87 ? -13.875 18.156 15.305 1 92.88 87 TYR A N 1
ATOM 713 C CA . TYR A 1 87 ? -14.008 17.641 16.672 1 92.88 87 TYR A CA 1
ATOM 714 C C . TYR A 1 87 ? -15.109 16.594 16.75 1 92.88 87 TYR A C 1
ATOM 716 O O . TYR A 1 87 ? -14.969 15.602 17.469 1 92.88 87 TYR A O 1
ATOM 724 N N . ASP A 1 88 ? -16.219 16.734 16.016 1 91.56 88 ASP A N 1
ATOM 725 C CA . ASP A 1 88 ? -17.328 15.789 16.031 1 91.56 88 ASP A CA 1
ATOM 726 C C . ASP A 1 88 ? -17.078 14.625 15.078 1 91.56 88 ASP A C 1
ATOM 728 O O . ASP A 1 88 ? -17.953 13.766 14.898 1 91.56 88 ASP A O 1
ATOM 732 N N . LYS A 1 89 ? -15.961 14.625 14.406 1 89.69 89 LYS A N 1
ATOM 733 C CA . LYS A 1 89 ? -15.469 13.562 13.539 1 89.69 89 LYS A CA 1
ATOM 734 C C . LYS A 1 89 ? -16.312 13.453 12.273 1 89.69 89 LYS A C 1
ATOM 736 O O . LYS A 1 89 ? -16.297 12.414 11.602 1 89.69 89 LYS A O 1
ATOM 741 N N . SER A 1 90 ? -16.922 14.523 11.875 1 94.5 90 SER A N 1
ATOM 742 C CA . SER A 1 90 ? -17.859 14.469 10.75 1 94.5 90 SER A CA 1
ATOM 743 C C . SER A 1 90 ? -17.188 14.914 9.453 1 94.5 90 SER A C 1
ATOM 745 O O . SER A 1 90 ? -17.656 14.594 8.359 1 94.5 90 SER A O 1
ATOM 747 N N . ILE A 1 91 ? -16.078 15.688 9.656 1 97.06 91 ILE A N 1
ATOM 748 C CA . ILE A 1 91 ? -15.453 16.281 8.477 1 97.06 91 ILE A CA 1
ATOM 749 C C . ILE A 1 91 ? -13.938 16.078 8.539 1 97.06 91 ILE A C 1
ATOM 751 O O . ILE A 1 91 ? -13.328 16.25 9.602 1 97.06 91 ILE A O 1
ATOM 755 N N . CYS A 1 92 ? -13.383 15.562 7.363 1 98.81 92 CYS A N 1
ATOM 756 C CA . CYS A 1 92 ? -11.93 15.602 7.223 1 98.81 92 CYS A CA 1
ATOM 757 C C . CYS A 1 92 ? -11.453 17.016 6.938 1 98.81 92 CYS A C 1
ATOM 759 O O . CYS A 1 92 ? -11.805 17.609 5.914 1 98.81 92 CYS A O 1
ATOM 761 N N . LEU A 1 93 ? -10.617 17.547 7.781 1 98.81 93 LEU A N 1
ATOM 762 C CA . LEU A 1 93 ? -10.156 18.922 7.688 1 98.81 93 LEU A CA 1
ATOM 763 C C . LEU A 1 93 ? -8.781 19 7.031 1 98.81 93 LEU A C 1
ATOM 765 O O . LEU A 1 93 ? -8.266 20.078 6.77 1 98.81 93 LEU A O 1
ATOM 769 N N . GLY A 1 94 ? -8.188 17.891 6.754 1 98.69 94 GLY A N 1
ATOM 770 C CA . GLY A 1 94 ? -6.855 17.797 6.172 1 98.69 94 GLY A CA 1
ATOM 771 C C . GLY A 1 94 ? -6.133 16.516 6.555 1 98.69 94 GLY A C 1
ATOM 772 O O . GLY A 1 94 ? -6.754 15.555 7.012 1 98.69 94 GLY A O 1
ATOM 773 N N . CYS A 1 95 ? -4.812 16.453 6.359 1 98.88 95 CYS A N 1
ATOM 774 C CA . CYS A 1 95 ? -4.016 15.273 6.676 1 98.88 95 CYS A CA 1
ATOM 775 C C . CYS A 1 95 ? -2.605 15.664 7.102 1 98.88 95 CYS A C 1
ATOM 777 O O . CYS A 1 95 ? -2.15 16.781 6.812 1 98.88 95 CYS A O 1
ATOM 779 N N . VAL A 1 96 ? -2.014 14.82 7.777 1 98.75 96 VAL A N 1
ATOM 780 C CA . VAL A 1 96 ? -0.621 14.867 8.203 1 98.75 96 VAL A CA 1
ATOM 781 C C . VAL A 1 96 ? 0.101 13.602 7.758 1 98.75 96 VAL A C 1
ATOM 783 O O . VAL A 1 96 ? -0.466 12.508 7.812 1 98.75 96 VAL A O 1
ATOM 786 N N . TYR A 1 97 ? 1.32 13.781 7.363 1 98.81 97 TYR A N 1
ATOM 787 C CA . TYR A 1 97 ? 2.139 12.656 6.938 1 98.81 97 TYR A CA 1
ATOM 788 C C . TYR A 1 97 ? 3.516 12.703 7.59 1 98.81 97 TYR A C 1
ATOM 790 O O . TYR A 1 97 ? 4.176 13.742 7.59 1 98.81 97 TYR A O 1
ATOM 798 N N . ILE A 1 98 ? 3.953 11.641 8.18 1 98.88 98 ILE A N 1
ATOM 799 C CA . ILE A 1 98 ? 5.285 11.453 8.742 1 98.88 98 ILE A CA 1
ATOM 800 C C . ILE A 1 98 ? 6 10.312 8.016 1 98.88 98 ILE A C 1
ATOM 802 O O . ILE A 1 98 ? 5.59 9.156 8.109 1 98.88 98 ILE A O 1
ATOM 806 N N . ASN A 1 99 ? 7.027 10.633 7.281 1 98.62 99 ASN A N 1
ATOM 807 C CA . ASN A 1 99 ? 7.672 9.711 6.355 1 98.62 99 ASN A CA 1
ATOM 808 C C . ASN A 1 99 ? 9.164 9.586 6.633 1 98.62 99 ASN A C 1
ATOM 810 O O . ASN A 1 99 ? 9.781 10.516 7.156 1 98.62 99 ASN A O 1
ATOM 814 N N . PRO A 1 100 ? 9.758 8.398 6.277 1 97.88 100 PRO A N 1
ATOM 815 C CA . PRO A 1 100 ? 11.219 8.375 6.176 1 97.88 100 PRO A CA 1
ATOM 816 C C . PRO A 1 100 ? 11.758 9.398 5.18 1 97.88 100 PRO A C 1
ATOM 818 O O . PRO A 1 100 ? 11.008 9.891 4.336 1 97.88 100 PRO A O 1
ATOM 821 N N . THR A 1 101 ? 13.039 9.688 5.367 1 96.69 101 THR A N 1
ATOM 822 C CA . THR A 1 101 ? 13.625 10.695 4.488 1 96.69 101 THR A CA 1
ATOM 823 C C . THR A 1 101 ? 15.055 10.312 4.109 1 96.69 101 THR A C 1
ATOM 825 O O . THR A 1 101 ? 15.742 9.617 4.863 1 96.69 101 THR A O 1
ATOM 828 N N . ASP A 1 102 ? 15.422 10.781 2.967 1 94.81 102 ASP A N 1
ATOM 829 C CA . ASP A 1 102 ? 16.812 10.609 2.537 1 94.81 102 ASP A CA 1
ATOM 830 C C . ASP A 1 102 ? 17.578 11.93 2.635 1 94.81 102 ASP A C 1
ATOM 832 O O . ASP A 1 102 ? 18.688 12.039 2.131 1 94.81 102 ASP A O 1
ATOM 836 N N . LEU A 1 103 ? 16.906 12.883 3.178 1 96.44 103 LEU A N 1
ATOM 837 C CA . LEU A 1 103 ? 17.562 14.172 3.348 1 96.44 103 LEU A CA 1
ATOM 838 C C . LEU A 1 103 ? 18.641 14.086 4.422 1 96.44 103 LEU A C 1
ATOM 840 O O . LEU A 1 103 ? 18.375 13.664 5.547 1 96.44 103 LEU A O 1
ATOM 844 N N . THR A 1 104 ? 19.859 14.531 4.062 1 96.75 104 THR A N 1
ATOM 845 C CA . THR A 1 104 ? 20.969 14.523 5 1 96.75 104 THR A CA 1
ATOM 846 C C . THR A 1 104 ? 20.656 15.398 6.215 1 96.75 104 THR A C 1
ATOM 848 O O . THR A 1 104 ? 20.203 16.531 6.07 1 96.75 104 THR A O 1
ATOM 851 N N . GLY A 1 105 ? 20.891 14.828 7.359 1 96.25 105 GLY A N 1
ATOM 852 C CA . GLY A 1 105 ? 20.75 15.609 8.578 1 96.25 105 GLY A CA 1
ATOM 853 C C . GLY A 1 105 ? 19.359 15.516 9.188 1 96.25 105 GLY A C 1
ATOM 854 O O . GLY A 1 105 ? 19.094 16.109 10.234 1 96.25 105 GLY A O 1
ATOM 855 N N . TYR A 1 106 ? 18.516 14.797 8.562 1 97.44 106 TYR A N 1
ATOM 856 C CA . TYR A 1 106 ? 17.156 14.664 9.07 1 97.44 106 TYR A CA 1
ATOM 857 C C . TYR A 1 106 ? 16.781 13.203 9.289 1 97.44 106 TYR A C 1
ATOM 859 O O . TYR A 1 106 ? 17.219 12.328 8.539 1 97.44 106 TYR A O 1
ATOM 867 N N . ASP A 1 107 ? 15.938 12.938 10.273 1 97 107 ASP A N 1
ATOM 868 C CA . ASP A 1 107 ? 15.492 11.602 10.641 1 97 107 ASP A CA 1
ATOM 869 C C . ASP A 1 107 ? 14.227 11.219 9.883 1 97 107 ASP A C 1
ATOM 871 O O . ASP A 1 107 ? 13.961 10.031 9.656 1 97 107 ASP A O 1
ATOM 875 N N . ALA A 1 108 ? 13.406 12.25 9.656 1 98.38 108 ALA A N 1
ATOM 876 C CA . ALA A 1 108 ? 12.094 12.102 9.031 1 98.38 108 ALA A CA 1
ATOM 877 C C . ALA A 1 108 ? 11.688 13.375 8.297 1 98.38 108 ALA A C 1
ATOM 879 O O . ALA A 1 108 ? 12.312 14.422 8.469 1 98.38 108 ALA A O 1
ATOM 880 N N . GLU A 1 109 ? 10.75 13.258 7.477 1 98.62 109 GLU A N 1
ATOM 881 C CA . GLU A 1 109 ? 10.102 14.43 6.887 1 98.62 109 GLU A CA 1
ATOM 882 C C . GLU A 1 109 ? 8.586 14.391 7.105 1 98.62 109 GLU A C 1
ATOM 884 O O . GLU A 1 109 ? 7.996 13.312 7.184 1 98.62 109 GLU A O 1
ATOM 889 N N . ALA A 1 110 ? 8.031 15.523 7.191 1 98.75 110 ALA A N 1
ATOM 890 C CA . ALA A 1 110 ? 6.609 15.617 7.496 1 98.75 110 ALA A CA 1
ATOM 891 C C . ALA A 1 110 ? 5.914 16.625 6.59 1 98.75 110 ALA A C 1
ATOM 893 O O . ALA A 1 110 ? 6.52 17.609 6.172 1 98.75 110 ALA A O 1
ATOM 894 N N . PHE A 1 111 ? 4.668 16.312 6.289 1 98.5 111 PHE A N 1
ATOM 895 C CA . PHE A 1 111 ? 3.766 17.188 5.539 1 98.5 111 PHE A CA 1
ATOM 896 C C . PHE A 1 111 ? 2.443 17.359 6.273 1 98.5 111 PHE A C 1
ATOM 898 O O . PHE A 1 111 ? 2.023 16.469 7.023 1 98.5 111 PHE A O 1
ATOM 905 N N . CYS A 1 112 ? 1.86 18.469 6.023 1 98.62 112 CYS A N 1
ATOM 906 C CA . CYS A 1 112 ? 0.487 18.656 6.473 1 98.62 112 CYS A CA 1
ATOM 907 C C . CYS A 1 112 ? -0.241 19.656 5.578 1 98.62 112 CYS A C 1
ATOM 909 O O . CYS A 1 112 ? 0.394 20.453 4.879 1 98.62 112 CYS A O 1
ATOM 911 N N . TRP A 1 113 ? -1.508 19.547 5.562 1 98.38 113 TRP A N 1
ATOM 912 C CA . TRP A 1 113 ? -2.344 20.5 4.848 1 98.38 113 TRP A CA 1
ATOM 913 C C . TRP A 1 113 ? -3.732 20.594 5.473 1 98.38 113 TRP A C 1
ATOM 915 O O . TRP A 1 113 ? -4.207 19.625 6.078 1 98.38 113 TRP A O 1
ATOM 925 N N . ALA A 1 114 ? -4.312 21.719 5.398 1 98.31 114 ALA A N 1
ATOM 926 C CA . ALA A 1 114 ? -5.699 21.969 5.781 1 98.31 114 ALA A CA 1
ATOM 927 C C . ALA A 1 114 ? -6.578 22.172 4.551 1 98.31 114 ALA A C 1
ATOM 929 O O . ALA A 1 114 ? -6.156 22.781 3.572 1 98.31 114 ALA A O 1
ATOM 930 N N . ARG A 1 115 ? -7.828 21.672 4.68 1 98.19 115 ARG A N 1
ATOM 931 C CA . ARG A 1 115 ? -8.695 21.781 3.514 1 98.19 115 ARG A CA 1
ATOM 932 C C . ARG A 1 115 ? -9.008 23.234 3.197 1 98.19 115 ARG A C 1
ATOM 934 O O . ARG A 1 115 ? -9.008 24.078 4.09 1 98.19 115 ARG A O 1
ATOM 941 N N . SER A 1 116 ? -9.336 23.547 1.957 1 97.5 116 SER A N 1
ATOM 942 C CA . SER A 1 116 ? -9.461 24.906 1.445 1 97.5 116 SER A CA 1
ATOM 943 C C . SER A 1 116 ? -10.602 25.656 2.131 1 97.5 116 SER A C 1
ATOM 945 O O . SER A 1 116 ? -10.57 26.891 2.238 1 97.5 116 SER A O 1
ATOM 947 N N . SER A 1 117 ? -11.578 24.922 2.613 1 97.62 117 SER A N 1
ATOM 948 C CA . SER A 1 117 ? -12.703 25.547 3.285 1 97.62 117 SER A CA 1
ATOM 949 C C . SER A 1 117 ? -12.312 26.062 4.672 1 97.62 117 SER A C 1
ATOM 951 O O . SER A 1 117 ? -13.039 26.844 5.277 1 97.62 117 SER A O 1
ATOM 953 N N . HIS A 1 118 ? -11.211 25.594 5.223 1 97.56 118 HIS A N 1
ATOM 954 C CA . HIS A 1 118 ? -10.719 26 6.539 1 97.56 118 HIS A CA 1
ATOM 955 C C . HIS A 1 118 ? -9.258 26.422 6.477 1 97.56 118 HIS A C 1
ATOM 957 O O . HIS A 1 118 ? -8.422 25.891 7.223 1 97.56 118 HIS A O 1
ATOM 963 N N . PRO A 1 119 ? -8.953 27.406 5.664 1 96.62 119 PRO A N 1
ATOM 964 C CA . PRO A 1 119 ? -7.559 27.797 5.477 1 96.62 119 PRO A CA 1
ATOM 965 C C . PRO A 1 119 ? -6.906 28.297 6.766 1 96.62 119 PRO A C 1
ATOM 967 O O . PRO A 1 119 ? -5.688 28.203 6.922 1 96.62 119 PRO A O 1
ATOM 970 N N . HIS A 1 120 ? -7.672 28.75 7.695 1 97.12 120 HIS A N 1
ATOM 971 C CA . HIS A 1 120 ? -7.152 29.297 8.945 1 97.12 120 HIS A CA 1
ATOM 972 C C . HIS A 1 120 ? -6.527 28.203 9.805 1 97.12 120 HIS A C 1
ATOM 974 O O . HIS A 1 120 ? -5.801 28.484 10.758 1 97.12 120 HIS A O 1
ATOM 980 N N . LEU A 1 121 ? -6.754 26.938 9.508 1 97.81 121 LEU A N 1
ATOM 981 C CA . LEU A 1 121 ? -6.242 25.828 10.305 1 97.81 121 LEU A CA 1
ATOM 982 C C . LEU A 1 121 ? -4.828 25.453 9.875 1 97.81 121 LEU A C 1
ATOM 984 O O . LEU A 1 121 ? -4.141 24.703 10.57 1 97.81 121 LEU A O 1
ATOM 988 N N . ASP A 1 122 ? -4.398 26 8.742 1 97.31 122 ASP A N 1
ATOM 989 C CA . ASP A 1 122 ? -3.102 25.594 8.203 1 97.31 122 ASP A CA 1
ATOM 990 C C . ASP A 1 122 ? -1.985 25.859 9.211 1 97.31 122 ASP A C 1
ATOM 992 O O . ASP A 1 122 ? -1.28 24.938 9.625 1 97.31 122 ASP A O 1
ATOM 996 N N . GLN A 1 123 ? -1.822 27.078 9.641 1 97.38 123 GLN A N 1
ATOM 997 C CA . GLN A 1 123 ? -0.734 27.453 10.539 1 97.38 123 G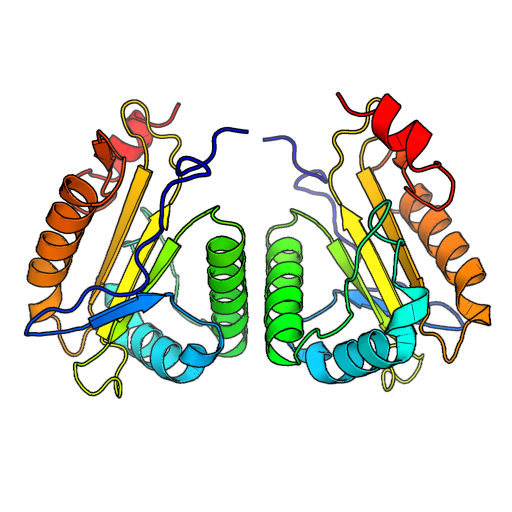LN A CA 1
ATOM 998 C C . GLN A 1 123 ? -0.875 26.766 11.891 1 97.38 123 GLN A C 1
ATOM 1000 O O . GLN A 1 123 ? 0.089 26.203 12.406 1 97.38 123 GLN A O 1
ATOM 1005 N N . PRO A 1 124 ? -2.059 26.734 12.492 1 98.19 124 PRO A N 1
ATOM 1006 C CA . PRO A 1 124 ? -2.213 26 13.75 1 98.19 124 PRO A CA 1
ATOM 1007 C C . PRO A 1 124 ? -1.884 24.516 13.617 1 98.19 124 PRO A C 1
ATOM 1009 O O . PRO A 1 124 ? -1.266 23.938 14.508 1 98.19 124 PRO A O 1
ATOM 1012 N N . LEU A 1 125 ? -2.262 23.906 12.547 1 98.56 125 LEU A N 1
ATOM 1013 C CA . LEU A 1 125 ? -1.976 22.5 12.305 1 98.56 125 LEU A CA 1
ATOM 1014 C C . LEU A 1 125 ? -0.473 22.25 12.219 1 98.56 125 LEU A C 1
ATOM 1016 O O . LEU A 1 125 ? 0.046 21.312 12.828 1 98.56 125 LEU A O 1
ATOM 1020 N N . TYR A 1 126 ? 0.165 23.141 11.508 1 98.56 126 TYR A N 1
ATOM 1021 C CA . TYR A 1 126 ? 1.613 23.016 11.383 1 98.56 126 TYR A CA 1
ATOM 1022 C C . TYR A 1 126 ? 2.287 23.141 12.75 1 98.56 126 TYR A C 1
ATOM 1024 O O . TYR A 1 126 ? 3.176 22.359 13.078 1 98.56 126 TYR A O 1
ATOM 1032 N N . GLN A 1 127 ? 1.91 24.078 13.516 1 98.31 127 GLN A N 1
ATOM 1033 C CA . GLN A 1 127 ? 2.512 24.281 14.828 1 98.31 127 GLN A CA 1
ATOM 1034 C C . GLN A 1 127 ? 2.273 23.078 15.742 1 98.31 127 GLN A C 1
ATOM 1036 O O . GLN A 1 127 ? 3.176 22.656 16.469 1 98.31 127 GLN A O 1
ATOM 1041 N N . VAL A 1 128 ? 1.074 22.562 15.719 1 98.44 128 VAL A N 1
ATOM 1042 C CA . VAL A 1 128 ? 0.731 21.391 16.516 1 98.44 128 VAL A CA 1
ATOM 1043 C C . VAL A 1 128 ? 1.59 20.203 16.078 1 98.44 128 VAL A C 1
ATOM 1045 O O . VAL A 1 128 ? 2.145 19.5 16.922 1 98.44 128 VAL A O 1
ATOM 1048 N N . LEU A 1 129 ? 1.704 20.031 14.727 1 98.69 129 LEU A N 1
ATOM 1049 C CA . LEU A 1 129 ? 2.5 18.922 14.195 1 98.69 129 LEU A CA 1
ATOM 1050 C C . LEU A 1 129 ? 3.959 19.062 14.625 1 98.69 129 LEU A C 1
ATOM 1052 O O . LEU A 1 129 ? 4.555 18.094 15.109 1 98.69 129 LEU A O 1
ATOM 1056 N N . LYS A 1 130 ? 4.48 20.203 14.477 1 98.5 130 LYS A N 1
ATOM 1057 C CA . LYS A 1 130 ? 5.879 20.453 14.828 1 98.5 130 LYS A CA 1
ATOM 1058 C C . LYS A 1 130 ? 6.141 20.156 16.297 1 98.5 130 LYS A C 1
ATOM 1060 O O . LYS A 1 130 ? 7.082 19.438 16.641 1 98.5 130 LYS A O 1
ATOM 1065 N N . SER A 1 131 ? 5.344 20.703 17.172 1 98.31 131 SER A N 1
ATOM 1066 C CA . SER A 1 131 ? 5.492 20.5 18.609 1 98.31 131 SER A CA 1
ATOM 1067 C C . SER A 1 131 ? 5.312 19.031 18.969 1 98.31 131 SER A C 1
ATOM 1069 O O . SER A 1 131 ? 6.07 18.484 19.781 1 98.31 131 SER A O 1
ATOM 1071 N N . TRP A 1 132 ? 4.336 18.359 18.391 1 98.75 132 TRP A N 1
ATOM 1072 C CA . TRP A 1 132 ? 4.02 16.969 18.656 1 98.75 132 TRP A CA 1
ATOM 1073 C C . TRP A 1 132 ? 5.188 16.062 18.266 1 98.75 132 TRP A C 1
ATOM 1075 O O . TRP A 1 132 ? 5.555 15.164 19.031 1 98.75 132 TRP A O 1
ATOM 1085 N N . LEU A 1 133 ? 5.785 16.297 17.094 1 98.56 133 LEU A N 1
ATOM 1086 C CA . LEU A 1 133 ? 6.91 15.477 16.641 1 98.56 133 LEU A CA 1
ATOM 1087 C C . LEU A 1 133 ? 8.141 15.719 17.5 1 98.56 133 LEU A C 1
ATOM 1089 O O . LEU A 1 133 ? 8.922 14.797 17.75 1 98.56 133 LEU A O 1
ATOM 1093 N N . GLN A 1 134 ? 8.25 16.922 17.984 1 97.44 134 GLN A N 1
ATOM 1094 C CA . GLN A 1 134 ? 9.391 17.266 18.828 1 97.44 134 GLN A CA 1
ATOM 1095 C C . GLN A 1 134 ? 9.273 16.641 20.203 1 97.44 134 GLN A C 1
ATOM 1097 O O . GLN A 1 134 ? 10.273 16.219 20.797 1 97.44 134 GLN A O 1
ATOM 1102 N N . THR A 1 135 ? 8.109 16.516 20.703 1 97.5 135 THR A N 1
ATOM 1103 C CA . THR A 1 135 ? 7.934 16.172 22.109 1 97.5 135 THR A CA 1
ATOM 1104 C C . THR A 1 135 ? 7.621 14.68 22.266 1 97.5 135 THR A C 1
ATOM 1106 O O . THR A 1 135 ? 8.078 14.031 23.203 1 97.5 135 THR A O 1
ATOM 1109 N N . ASP A 1 136 ? 6.898 14.141 21.344 1 98.06 136 ASP A N 1
ATOM 1110 C CA . ASP A 1 136 ? 6.312 12.828 21.594 1 98.06 136 ASP A CA 1
ATOM 1111 C C . ASP A 1 136 ? 6.914 11.766 20.672 1 98.06 136 ASP A C 1
ATOM 1113 O O . ASP A 1 136 ? 6.66 10.57 20.844 1 98.06 136 ASP A O 1
ATOM 1117 N N . TRP A 1 137 ? 7.602 12.156 19.719 1 98.56 137 TRP A N 1
ATOM 1118 C CA . TRP A 1 137 ? 8.211 11.211 18.781 1 98.56 137 TRP A CA 1
ATOM 1119 C C . TRP A 1 137 ? 9.719 11.156 18.969 1 98.56 137 TRP A C 1
ATOM 1121 O O . TRP A 1 137 ? 10.312 12.062 19.562 1 98.56 137 TRP A O 1
ATOM 1131 N N . PRO A 1 138 ? 10.328 10.117 18.469 1 98.12 138 PRO A N 1
ATOM 1132 C CA . PRO A 1 138 ? 11.742 9.898 18.766 1 98.12 138 PRO A CA 1
ATOM 1133 C C . PRO A 1 138 ? 12.672 10.602 17.797 1 98.12 138 PRO A C 1
ATOM 1135 O O . PRO A 1 138 ? 13.852 10.266 17.703 1 98.12 138 PRO A O 1
ATOM 1138 N N . PHE A 1 139 ? 12.219 11.578 17.094 1 98.19 139 PHE A N 1
ATOM 1139 C CA . PHE A 1 139 ? 13.016 12.234 16.062 1 98.19 139 PHE A CA 1
ATOM 1140 C C . PHE A 1 139 ? 13.859 13.352 16.672 1 98.19 139 PHE A C 1
ATOM 1142 O O . PHE A 1 139 ? 13.375 14.117 17.516 1 98.19 139 PHE A O 1
ATOM 1149 N N . ALA A 1 140 ? 15.055 13.43 16.25 1 97.62 140 ALA A N 1
ATOM 1150 C CA . ALA A 1 140 ? 15.914 14.555 16.625 1 97.62 140 ALA A CA 1
ATOM 1151 C C . ALA A 1 140 ? 15.703 15.734 15.68 1 97.62 140 ALA A C 1
ATOM 1153 O O . ALA A 1 140 ? 15.68 16.891 16.125 1 97.62 140 ALA A O 1
ATOM 1154 N N . ALA A 1 141 ? 15.547 15.477 14.406 1 97.75 141 ALA A N 1
ATOM 1155 C CA . ALA A 1 141 ? 15.367 16.5 13.383 1 97.75 141 ALA A CA 1
ATOM 1156 C C . ALA A 1 141 ? 14.359 16.062 12.328 1 97.75 141 ALA A C 1
ATOM 1158 O O . ALA A 1 141 ? 14.531 15.031 11.688 1 97.75 141 ALA A O 1
ATOM 1159 N N . VAL A 1 142 ? 13.305 16.859 12.18 1 98.56 142 VAL A N 1
ATOM 1160 C CA . VAL A 1 142 ? 12.273 16.578 11.188 1 98.56 142 VAL A CA 1
ATOM 1161 C C . VAL A 1 142 ? 12.281 17.672 10.117 1 98.56 142 VAL A C 1
ATOM 1163 O O . VAL A 1 142 ? 12.328 18.859 10.43 1 98.56 142 VAL A O 1
ATOM 1166 N N . ALA A 1 143 ? 12.289 17.25 8.852 1 98.44 143 ALA A N 1
ATOM 1167 C CA . ALA A 1 143 ? 12.219 18.188 7.734 1 98.44 143 ALA A CA 1
ATOM 1168 C C . ALA A 1 143 ? 10.773 18.469 7.344 1 98.44 143 ALA A C 1
ATOM 1170 O O . ALA A 1 143 ? 9.922 17.578 7.418 1 98.44 143 ALA A O 1
ATOM 1171 N N . TYR A 1 144 ? 10.508 19.656 6.934 1 98.25 144 TYR A N 1
ATOM 1172 C CA . TYR A 1 144 ? 9.211 20.047 6.383 1 98.25 144 TYR A CA 1
ATOM 1173 C C . TYR A 1 144 ? 9.375 20.641 4.988 1 98.25 144 TYR A C 1
ATOM 1175 O O . TYR A 1 144 ? 9.219 21.844 4.797 1 98.25 144 TYR A O 1
ATOM 1183 N N . PRO A 1 145 ? 9.562 19.75 4.016 1 97.31 145 PRO A N 1
ATOM 1184 C CA . PRO A 1 145 ? 9.758 20.219 2.643 1 97.31 145 PRO A CA 1
ATOM 1185 C C . PRO A 1 145 ? 8.594 21.078 2.145 1 97.31 145 PRO A C 1
ATOM 1187 O O . PRO A 1 145 ? 7.43 20.734 2.367 1 97.31 145 PRO A O 1
ATOM 1190 N N . GLY A 1 146 ? 8.922 22.219 1.46 1 94.38 146 GLY A N 1
ATOM 1191 C CA . GLY A 1 146 ? 7.902 23.094 0.916 1 94.38 146 GLY A CA 1
ATOM 1192 C C . GLY A 1 146 ? 7.305 24.031 1.954 1 94.38 146 GLY A C 1
ATOM 1193 O O . GLY A 1 146 ? 6.465 24.875 1.63 1 94.38 146 GLY A O 1
ATOM 1194 N N . ARG A 1 147 ? 7.73 23.812 3.211 1 95.44 147 ARG A N 1
ATOM 1195 C CA . ARG A 1 147 ? 7.234 24.641 4.312 1 95.44 147 ARG A CA 1
ATOM 1196 C C . ARG A 1 147 ? 8.367 25.422 4.961 1 95.44 147 ARG A C 1
ATOM 1198 O O . ARG A 1 147 ? 8.602 26.578 4.617 1 95.44 147 ARG A O 1
ATOM 1205 N N . THR A 1 148 ? 9.281 24.781 5.645 1 95.69 148 THR A N 1
ATOM 1206 C CA . THR A 1 148 ? 10.43 25.469 6.223 1 95.69 148 THR A CA 1
ATOM 1207 C C . THR A 1 148 ? 11.68 25.234 5.371 1 95.69 148 THR A C 1
ATOM 1209 O O . THR A 1 148 ? 12.672 25.969 5.512 1 95.69 148 THR A O 1
ATOM 1212 N N . LEU A 1 149 ? 11.695 24.219 4.574 1 95.5 149 LEU A N 1
ATOM 1213 C CA . LEU A 1 149 ? 12.734 23.969 3.574 1 95.5 149 LEU A CA 1
ATOM 1214 C C . LEU A 1 149 ? 12.195 24.219 2.166 1 95.5 149 LEU A C 1
ATOM 1216 O O . LEU A 1 149 ? 11.195 23.641 1.765 1 95.5 149 LEU A O 1
ATOM 1220 N N . THR A 1 150 ? 12.898 25.094 1.454 1 94.56 150 THR A N 1
ATOM 1221 C CA . THR A 1 150 ? 12.508 25.266 0.06 1 94.56 150 THR A CA 1
ATOM 1222 C C . THR A 1 150 ? 12.789 24 -0.746 1 94.56 150 THR A C 1
ATOM 1224 O O . THR A 1 150 ? 13.609 23.172 -0.346 1 94.56 150 THR A O 1
ATOM 1227 N N . TRP A 1 151 ? 12.156 23.844 -1.836 1 94.38 151 TRP A N 1
ATOM 1228 C CA . TRP A 1 151 ? 12.375 22.656 -2.656 1 94.38 151 TRP A CA 1
ATOM 1229 C C . TRP A 1 151 ? 13.789 22.641 -3.225 1 94.38 151 TRP A C 1
ATOM 1231 O O . TRP A 1 151 ? 14.359 21.578 -3.443 1 94.38 151 TRP A O 1
ATOM 1241 N N . ASP A 1 152 ? 14.336 23.859 -3.475 1 94.06 152 ASP A N 1
ATOM 1242 C CA . ASP A 1 152 ? 15.734 23.922 -3.879 1 94.06 152 ASP A CA 1
ATOM 1243 C C . ASP A 1 152 ? 16.641 23.375 -2.785 1 94.06 152 ASP A C 1
ATOM 1245 O O . ASP A 1 152 ? 17.594 22.641 -3.072 1 94.06 152 ASP A O 1
ATOM 1249 N N . GLU A 1 153 ? 16.406 23.703 -1.556 1 95.69 153 GLU A N 1
ATOM 1250 C CA . GLU A 1 153 ? 17.156 23.188 -0.42 1 95.69 153 GLU A CA 1
ATOM 1251 C C . GLU A 1 153 ? 16.984 21.688 -0.279 1 95.69 153 GLU A C 1
ATOM 1253 O O . GLU A 1 153 ? 17.953 20.969 0.029 1 95.69 153 GLU A O 1
ATOM 1258 N N . VAL A 1 154 ? 15.789 21.25 -0.46 1 95.5 154 VAL A N 1
ATOM 1259 C CA . VAL A 1 154 ? 15.492 19.828 -0.397 1 95.5 154 VAL A CA 1
ATOM 1260 C C . VAL A 1 154 ? 16.375 19.062 -1.39 1 95.5 154 VAL A C 1
ATOM 1262 O O . VAL A 1 154 ? 16.969 18.047 -1.042 1 95.5 154 VAL A O 1
ATOM 1265 N N . GLU A 1 155 ? 16.406 19.562 -2.602 1 93.75 155 GLU A N 1
ATOM 1266 C CA . GLU A 1 155 ? 17.203 18.922 -3.639 1 93.75 155 GLU A CA 1
ATOM 1267 C C . GLU A 1 155 ? 18.672 18.891 -3.248 1 93.75 155 GLU A C 1
ATOM 1269 O O . GLU A 1 155 ? 19.375 17.906 -3.527 1 93.75 155 GLU A O 1
ATOM 1274 N N . SER A 1 156 ? 19.141 19.906 -2.609 1 94.75 156 SER A N 1
ATOM 1275 C CA . SER A 1 156 ? 20.547 20.016 -2.24 1 94.75 156 SER A CA 1
ATOM 1276 C C . SER A 1 156 ? 20.891 19.094 -1.073 1 94.75 156 SER A C 1
ATOM 1278 O O . SER A 1 156 ? 22.047 18.75 -0.87 1 94.75 156 SER A O 1
ATOM 1280 N N . LEU A 1 157 ? 19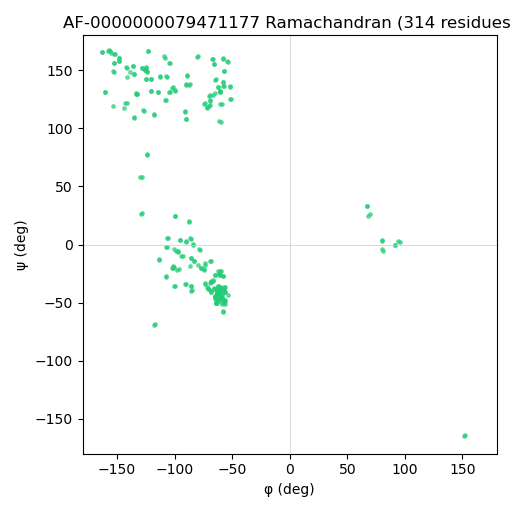.922 18.703 -0.33 1 94.75 157 LEU A N 1
ATOM 1281 C CA . LEU A 1 157 ? 20.156 17.906 0.87 1 94.75 157 LEU A CA 1
ATOM 1282 C C . LEU A 1 157 ? 20.016 16.422 0.565 1 94.75 157 LEU A C 1
ATOM 1284 O O . LEU A 1 157 ? 20.297 15.578 1.419 1 94.75 157 LEU A O 1
ATOM 1288 N N . LYS A 1 158 ? 19.547 16.109 -0.579 1 90 158 LYS A N 1
ATOM 1289 C CA . LYS A 1 158 ? 19.375 14.703 -0.934 1 90 158 LYS A CA 1
ATOM 1290 C C . LYS A 1 158 ? 20.734 13.984 -1.019 1 90 158 LYS A C 1
ATOM 1292 O O . LYS A 1 158 ? 21.703 14.539 -1.539 1 90 158 LYS A O 1
ATOM 1297 N N . SER A 1 159 ? 20.859 12.867 -0.381 1 77.88 159 SER A N 1
ATOM 1298 C CA . SER A 1 159 ? 22.078 12.07 -0.413 1 77.88 159 SER A CA 1
ATOM 1299 C C . SER A 1 159 ? 22.219 11.32 -1.734 1 77.88 159 SER A C 1
ATOM 1301 O O . SER A 1 159 ? 21.219 10.953 -2.354 1 77.88 159 SER A O 1
ATOM 1303 N N . MET B 1 1 ? 18.047 2.602 -5.805 1 50.12 1 MET B N 1
ATOM 1304 C CA . MET B 1 1 ? 17.297 1.462 -5.289 1 50.12 1 MET B CA 1
ATOM 1305 C C . MET B 1 1 ? 17.062 0.421 -6.383 1 50.12 1 MET B C 1
ATOM 1307 O O . MET B 1 1 ? 16.906 0.768 -7.551 1 50.12 1 MET B O 1
ATOM 1311 N N . LYS B 1 2 ? 17.438 -0.808 -6.254 1 67.12 2 LYS B N 1
ATOM 1312 C CA . LYS B 1 2 ? 17.297 -1.846 -7.27 1 67.12 2 LYS B CA 1
ATOM 1313 C C . LYS B 1 2 ? 15.828 -2.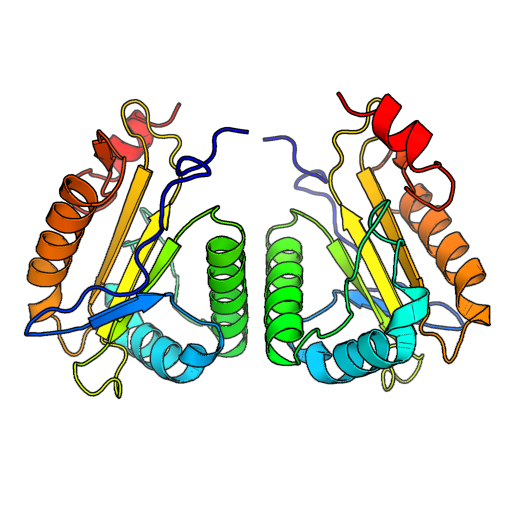072 -7.617 1 67.12 2 LYS B C 1
ATOM 1315 O O . LYS B 1 2 ? 15.008 -2.32 -6.734 1 67.12 2 LYS B O 1
ATOM 1320 N N . HIS B 1 3 ? 15.406 -1.595 -8.805 1 91.12 3 HIS B N 1
ATOM 1321 C CA . HIS B 1 3 ? 14.07 -1.847 -9.344 1 91.12 3 HIS B CA 1
ATOM 1322 C C . HIS B 1 3 ? 13.867 -3.328 -9.641 1 91.12 3 HIS B C 1
ATOM 1324 O O . HIS B 1 3 ? 14.797 -4.016 -10.062 1 91.12 3 HIS B O 1
ATOM 1330 N N . LEU B 1 4 ? 12.68 -3.818 -9.375 1 97.38 4 LEU B N 1
ATOM 1331 C CA . LEU B 1 4 ? 12.367 -5.219 -9.625 1 97.38 4 LEU B CA 1
ATOM 1332 C C . LEU B 1 4 ? 12.484 -5.543 -11.109 1 97.38 4 LEU B C 1
ATOM 1334 O O . LEU B 1 4 ? 12.945 -6.629 -11.477 1 97.38 4 LEU B O 1
ATOM 1338 N N . VAL B 1 5 ? 12.102 -4.543 -11.93 1 98.25 5 VAL B N 1
ATOM 1339 C CA . VAL B 1 5 ? 12.188 -4.691 -13.375 1 98.25 5 VAL B CA 1
ATOM 1340 C C . VAL B 1 5 ? 12.766 -3.418 -13.992 1 98.25 5 VAL B C 1
ATOM 1342 O O . VAL B 1 5 ? 12.664 -2.338 -13.406 1 98.25 5 VAL B O 1
ATOM 1345 N N . PRO B 1 6 ? 13.375 -3.506 -15.109 1 97.06 6 PRO B N 1
ATOM 1346 C CA . PRO B 1 6 ? 13.883 -2.307 -15.773 1 97.06 6 PRO B CA 1
ATOM 1347 C C . PRO B 1 6 ? 12.789 -1.277 -16.047 1 97.06 6 PRO B C 1
ATOM 1349 O O . PRO B 1 6 ? 11.633 -1.646 -16.266 1 97.06 6 PRO B O 1
ATOM 1352 N N . PRO B 1 7 ? 13.156 -0.016 -16.047 1 96 7 PRO B N 1
ATOM 1353 C CA . PRO B 1 7 ? 12.172 1.05 -16.234 1 96 7 PRO B CA 1
ATOM 1354 C C . PRO B 1 7 ? 11.406 0.92 -17.547 1 96 7 PRO B C 1
ATOM 1356 O O . PRO B 1 7 ? 10.258 1.351 -17.641 1 96 7 PRO B O 1
ATOM 1359 N N . ASP B 1 8 ? 11.984 0.309 -18.578 1 96.19 8 ASP B N 1
ATOM 1360 C CA . ASP B 1 8 ? 11.352 0.258 -19.891 1 96.19 8 ASP B CA 1
ATOM 1361 C C . ASP B 1 8 ? 10.609 -1.064 -20.094 1 96.19 8 ASP B C 1
ATOM 1363 O O . ASP B 1 8 ? 10.008 -1.29 -21.141 1 96.19 8 ASP B O 1
ATOM 1367 N N . PHE B 1 9 ? 10.781 -1.928 -19.109 1 98.38 9 PHE B N 1
ATOM 1368 C CA . PHE B 1 9 ? 10.07 -3.193 -19.219 1 98.38 9 PHE B CA 1
ATOM 1369 C C . PHE B 1 9 ? 8.562 -2.963 -19.266 1 98.38 9 PHE B C 1
ATOM 1371 O O . PHE B 1 9 ? 8.016 -2.199 -18.469 1 98.38 9 PHE B O 1
ATOM 1378 N N . VAL B 1 10 ? 7.875 -3.607 -20.234 1 98.12 10 VAL B N 1
ATOM 1379 C CA . VAL B 1 10 ? 6.422 -3.508 -20.328 1 98.12 10 VAL B CA 1
ATOM 1380 C C . VAL B 1 10 ? 5.773 -4.621 -19.516 1 98.12 10 VAL B C 1
ATOM 1382 O O . VAL B 1 10 ? 5.773 -5.785 -19.922 1 98.12 10 VAL B O 1
ATOM 1385 N N . VAL B 1 11 ? 5.176 -4.336 -18.406 1 98.56 11 VAL B N 1
ATOM 1386 C CA . VAL B 1 11 ? 4.559 -5.301 -17.5 1 98.56 11 VAL B CA 1
ATOM 1387 C C . VAL B 1 11 ? 3.309 -5.895 -18.156 1 98.56 11 VAL B C 1
ATOM 1389 O O . VAL B 1 11 ? 2.398 -5.16 -18.547 1 98.56 11 VAL B O 1
ATOM 1392 N N . PRO B 1 12 ? 3.25 -7.191 -18.266 1 98.62 12 PRO B N 1
ATOM 1393 C CA . PRO B 1 12 ? 2.051 -7.793 -18.844 1 98.62 12 PRO B CA 1
ATOM 1394 C C . PRO B 1 12 ? 0.793 -7.531 -18.031 1 98.62 12 PRO B C 1
ATOM 1396 O O . PRO B 1 12 ? 0.806 -7.695 -16.797 1 98.62 12 PRO B O 1
ATOM 1399 N N . LEU B 1 13 ? -0.261 -7.191 -18.734 1 98.5 13 LEU B N 1
ATOM 1400 C CA . LEU B 1 13 ? -1.497 -6.859 -18.031 1 98.5 13 LEU B CA 1
ATOM 1401 C C . LEU B 1 13 ? -2.529 -7.969 -18.188 1 98.5 13 LEU B C 1
ATOM 1403 O O . LEU B 1 13 ? -3.635 -7.879 -17.656 1 98.5 13 LEU B O 1
ATOM 1407 N N . ARG B 1 14 ? -2.105 -8.945 -18.953 1 97.75 14 ARG B N 1
ATOM 1408 C CA . ARG B 1 14 ? -3.035 -10.047 -19.203 1 97.75 14 ARG B CA 1
ATOM 1409 C C . ARG B 1 14 ? -2.297 -11.297 -19.672 1 97.75 14 ARG B C 1
ATOM 1411 O O . ARG B 1 14 ? -1.386 -11.211 -20.5 1 97.75 14 ARG B O 1
ATOM 1418 N N . LEU B 1 15 ? -2.541 -12.453 -19.109 1 97.75 15 LEU B N 1
ATOM 1419 C CA . LEU B 1 15 ? -2.156 -13.781 -19.578 1 97.75 15 LEU B CA 1
ATOM 1420 C C . LEU B 1 15 ? -3.367 -14.703 -19.641 1 97.75 15 LEU B C 1
ATOM 1422 O O . LEU B 1 15 ? -4.008 -14.977 -18.625 1 97.75 15 LEU B O 1
ATOM 1426 N N . GLU B 1 16 ? -3.703 -15.117 -20.812 1 96 16 GLU B N 1
ATOM 1427 C CA . GLU B 1 16 ? -4.875 -15.961 -21.016 1 96 16 GLU B CA 1
ATOM 1428 C C . GLU B 1 16 ? -4.473 -17.406 -21.266 1 96 16 GLU B C 1
ATOM 1430 O O . GLU B 1 16 ? -3.533 -17.672 -22.016 1 96 16 GLU B O 1
ATOM 1435 N N . THR B 1 17 ? -5.109 -18.281 -20.547 1 95.12 17 THR B N 1
ATOM 1436 C CA . THR B 1 17 ? -4.98 -19.719 -20.75 1 95.12 17 THR B CA 1
ATOM 1437 C C . THR B 1 17 ? -6.344 -20.359 -21.016 1 95.12 17 THR B C 1
ATOM 1439 O O . THR B 1 17 ? -7.379 -19.703 -20.875 1 95.12 17 THR B O 1
ATOM 1442 N N . PRO B 1 18 ? -6.348 -21.578 -21.469 1 92.06 18 PRO B N 1
ATOM 1443 C CA . PRO B 1 18 ? -7.633 -22.266 -21.641 1 92.06 18 PRO B CA 1
ATOM 1444 C C . PRO B 1 18 ? -8.414 -22.391 -20.344 1 92.06 18 PRO B C 1
ATOM 1446 O O . PRO B 1 18 ? -9.648 -22.438 -20.359 1 92.06 18 PRO B O 1
ATOM 1449 N N . ASP B 1 19 ? -7.812 -22.344 -19.188 1 93.69 19 ASP B N 1
ATOM 1450 C CA . ASP B 1 19 ? -8.445 -22.672 -17.906 1 93.69 19 ASP B CA 1
ATOM 1451 C C . ASP B 1 19 ? -8.703 -21.422 -17.078 1 93.69 19 ASP B C 1
ATOM 1453 O O . ASP B 1 19 ? -9.602 -21.406 -16.234 1 93.69 19 ASP B O 1
ATOM 1457 N N . PHE B 1 20 ? -7.898 -20.422 -17.281 1 97.81 20 PHE B N 1
ATOM 1458 C CA . PHE B 1 20 ? -8.031 -19.234 -16.453 1 97.81 20 PHE B CA 1
ATOM 1459 C C . PHE B 1 20 ? -7.316 -18.047 -17.078 1 97.81 20 PHE B C 1
ATOM 1461 O O . PHE B 1 20 ? -6.574 -18.219 -18.047 1 97.81 20 PHE B O 1
ATOM 1468 N N . VAL B 1 21 ? -7.57 -16.859 -16.609 1 98.12 21 VAL B N 1
ATOM 1469 C CA . VAL B 1 21 ? -6.961 -15.602 -17.047 1 98.12 21 VAL B CA 1
A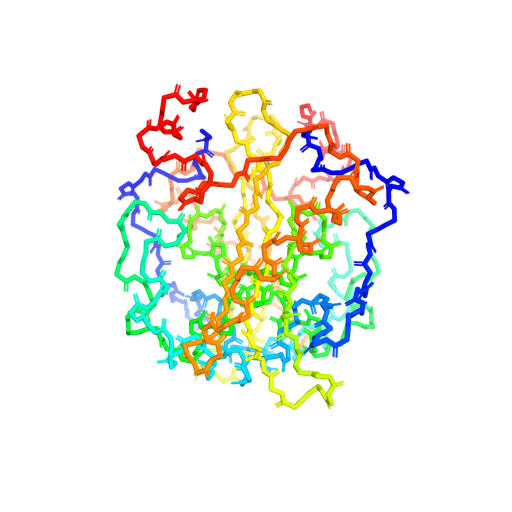TOM 1470 C C . VAL B 1 21 ? -6.258 -14.93 -15.875 1 98.12 21 VAL B C 1
ATOM 1472 O O . VAL B 1 21 ? -6.801 -14.875 -14.766 1 98.12 21 VAL B O 1
ATOM 1475 N N . LEU B 1 22 ? -5.035 -14.508 -16.109 1 98.5 22 LEU B N 1
ATOM 1476 C CA . LEU B 1 22 ? -4.324 -13.664 -15.141 1 98.5 22 LEU B CA 1
ATOM 1477 C C . LEU B 1 22 ? -4.379 -12.203 -15.555 1 98.5 22 LEU B C 1
ATOM 1479 O O . LEU B 1 22 ? -4.137 -11.867 -16.719 1 98.5 22 LEU B O 1
ATOM 1483 N N . ARG B 1 23 ? -4.688 -11.367 -14.641 1 98.69 23 ARG B N 1
ATOM 1484 C CA . ARG B 1 23 ? -4.633 -9.922 -14.797 1 98.69 23 ARG B CA 1
ATOM 1485 C C . ARG B 1 23 ? -4.297 -9.242 -13.469 1 98.69 23 ARG B C 1
ATOM 1487 O O . ARG B 1 23 ? -4.387 -9.859 -12.414 1 98.69 23 ARG B O 1
ATOM 1494 N N . PRO B 1 24 ? -3.828 -8.016 -13.523 1 98.81 24 PRO B N 1
ATOM 1495 C CA . PRO B 1 24 ? -3.465 -7.355 -12.266 1 98.81 24 PRO B CA 1
ATOM 1496 C C . PRO B 1 24 ? -4.582 -7.41 -11.227 1 98.81 24 PRO B C 1
ATOM 1498 O O . PRO B 1 24 ? -5.758 -7.27 -11.57 1 98.81 24 PRO B O 1
ATOM 1501 N N . LEU B 1 25 ? -4.188 -7.707 -10.023 1 98.81 25 LEU B N 1
ATOM 1502 C CA . LEU B 1 25 ? -5.109 -7.691 -8.891 1 98.81 25 LEU B CA 1
ATOM 1503 C C . LEU B 1 25 ? -5.473 -6.262 -8.516 1 98.81 25 LEU B C 1
ATOM 1505 O O . LEU B 1 25 ? -4.602 -5.469 -8.141 1 98.81 25 LEU B O 1
ATOM 1509 N N . LEU B 1 26 ? -6.723 -5.918 -8.602 1 98.38 26 LEU B N 1
ATOM 1510 C CA . LEU B 1 26 ? -7.207 -4.566 -8.336 1 98.38 26 LEU B CA 1
ATOM 1511 C C . LEU B 1 26 ? -7.918 -4.5 -6.988 1 98.38 26 LEU B C 1
ATOM 1513 O O . LEU B 1 26 ? -8.414 -5.512 -6.492 1 98.38 26 LEU B O 1
ATOM 1517 N N . ILE B 1 27 ? -7.945 -3.299 -6.457 1 98.69 27 ILE B N 1
ATOM 1518 C CA . ILE B 1 27 ? -8.641 -3.1 -5.188 1 98.69 27 ILE B CA 1
ATOM 1519 C C . ILE B 1 27 ? -10.117 -3.451 -5.348 1 98.69 27 ILE B C 1
ATOM 1521 O O . ILE B 1 27 ? -10.75 -3.945 -4.41 1 98.69 27 ILE B O 1
ATOM 1525 N N . THR B 1 28 ? -10.695 -3.355 -6.535 1 97.69 28 THR B N 1
ATOM 1526 C CA . THR B 1 28 ? -12.109 -3.613 -6.805 1 97.69 28 THR B CA 1
ATOM 1527 C C . THR B 1 28 ? -12.383 -5.113 -6.867 1 97.69 28 THR B C 1
ATOM 1529 O O . THR B 1 28 ? -13.539 -5.535 -6.957 1 97.69 28 THR B O 1
ATOM 1532 N N . ASP B 1 29 ? -11.391 -5.941 -6.773 1 98.44 29 ASP B N 1
ATOM 1533 C CA . ASP B 1 29 ? -11.555 -7.391 -6.777 1 98.44 29 ASP B CA 1
ATOM 1534 C C . ASP B 1 29 ? -11.852 -7.918 -5.375 1 98.44 29 ASP B C 1
ATOM 1536 O O . ASP B 1 29 ? -11.992 -9.125 -5.176 1 98.44 29 ASP B O 1
ATOM 1540 N N . VAL B 1 30 ? -12.016 -7.062 -4.438 1 98.56 30 VAL B N 1
ATOM 1541 C CA . VAL B 1 30 ? -11.961 -7.426 -3.023 1 98.56 30 VAL B CA 1
ATOM 1542 C C . VAL B 1 30 ? -13.07 -8.43 -2.703 1 98.56 30 VAL B C 1
ATOM 1544 O O . VAL B 1 30 ? -12.875 -9.352 -1.909 1 98.56 30 VAL B O 1
ATOM 1547 N N . VAL B 1 31 ? -14.211 -8.281 -3.268 1 98.56 31 VAL B N 1
ATOM 1548 C CA . VAL B 1 31 ? -15.305 -9.195 -2.957 1 98.56 31 VAL B CA 1
ATOM 1549 C C . VAL B 1 31 ? -14.945 -10.609 -3.416 1 98.56 31 VAL B C 1
ATOM 1551 O O . VAL B 1 31 ? -15 -11.555 -2.629 1 98.56 31 VAL B O 1
ATOM 1554 N N . LYS B 1 32 ? -14.516 -10.773 -4.625 1 98.69 32 LYS B N 1
ATOM 1555 C CA . LYS B 1 32 ? -14.164 -12.078 -5.168 1 98.69 32 LYS B CA 1
ATOM 1556 C C . LYS B 1 32 ? -12.914 -12.633 -4.5 1 98.69 32 LYS B C 1
ATOM 1558 O O . LYS B 1 32 ? -12.836 -13.836 -4.215 1 98.69 32 LYS B O 1
ATOM 1563 N N . ASP B 1 33 ? -11.977 -11.773 -4.293 1 98.81 33 ASP B N 1
ATOM 1564 C CA . ASP B 1 33 ? -10.727 -12.188 -3.674 1 98.81 33 ASP B CA 1
ATOM 1565 C C . ASP B 1 33 ? -10.945 -12.656 -2.238 1 98.81 33 ASP B C 1
ATOM 1567 O O . ASP B 1 33 ? -10.414 -13.695 -1.827 1 98.81 33 ASP B O 1
ATOM 1571 N N . TYR B 1 34 ? -11.727 -11.906 -1.501 1 98.81 34 TYR B N 1
ATOM 1572 C CA . TYR B 1 34 ? -12.031 -12.266 -0.12 1 98.81 34 TYR B CA 1
ATOM 1573 C C . TYR B 1 34 ? -12.711 -13.625 -0.048 1 98.81 34 TYR B C 1
ATOM 1575 O O . TYR B 1 34 ? -12.383 -14.445 0.808 1 98.81 34 TYR B O 1
ATOM 1583 N N . ASP B 1 35 ? -13.633 -13.805 -0.906 1 98.69 35 ASP B N 1
ATOM 1584 C CA . ASP B 1 35 ? -14.312 -15.094 -0.968 1 98.69 35 ASP B CA 1
ATOM 1585 C C . ASP B 1 35 ? -13.32 -16.219 -1.218 1 98.69 35 ASP B C 1
ATOM 1587 O O . ASP B 1 35 ? -13.352 -17.25 -0.535 1 98.69 35 ASP B O 1
ATOM 1591 N N . ALA B 1 36 ? -12.43 -16.062 -2.164 1 98.69 36 ALA B N 1
ATOM 1592 C CA . ALA B 1 36 ? -11.43 -17.078 -2.482 1 98.69 36 ALA B CA 1
ATOM 1593 C C . ALA B 1 36 ? -10.508 -17.328 -1.292 1 98.69 36 ALA B C 1
ATOM 1595 O O . ALA B 1 36 ? -10.234 -18.484 -0.947 1 98.69 36 ALA B O 1
ATOM 1596 N N . VAL B 1 37 ? -10.031 -16.25 -0.663 1 98.62 37 VAL B N 1
ATOM 1597 C CA . VAL B 1 37 ? -9.109 -16.344 0.463 1 98.62 37 VAL B CA 1
ATOM 1598 C C . VAL B 1 37 ? -9.789 -17.062 1.629 1 98.62 37 VAL B C 1
ATOM 1600 O O . VAL B 1 37 ? -9.258 -18.031 2.164 1 98.62 37 VAL B O 1
ATOM 1603 N N . MET B 1 38 ? -10.992 -16.656 1.964 1 98.25 38 MET B N 1
ATOM 1604 C CA . MET B 1 38 ? -11.641 -17.141 3.184 1 98.25 38 MET B CA 1
ATOM 1605 C C . MET B 1 38 ? -12.18 -18.547 2.992 1 98.25 38 MET B C 1
ATOM 1607 O O . MET B 1 38 ? -12.406 -19.266 3.967 1 98.25 38 MET B O 1
ATOM 1611 N N . THR B 1 39 ? -12.383 -18.969 1.783 1 97.94 39 THR B N 1
ATOM 1612 C CA . THR B 1 39 ? -12.789 -20.344 1.539 1 97.94 39 THR B CA 1
ATOM 1613 C C . THR B 1 39 ? -11.57 -21.25 1.353 1 97.94 39 THR B C 1
ATOM 1615 O O . THR B 1 39 ? -11.703 -22.438 1.09 1 97.94 39 THR B O 1
ATOM 1618 N N . SER B 1 40 ? -10.367 -20.672 1.483 1 98.06 40 SER B N 1
ATOM 1619 C CA . SER B 1 40 ? -9.141 -21.438 1.268 1 98.06 40 SER B CA 1
ATOM 1620 C C . SER B 1 40 ? -8.18 -21.281 2.443 1 98.06 40 SER B C 1
ATOM 1622 O O . SER B 1 40 ? -6.965 -21.359 2.271 1 98.06 40 SER B O 1
ATO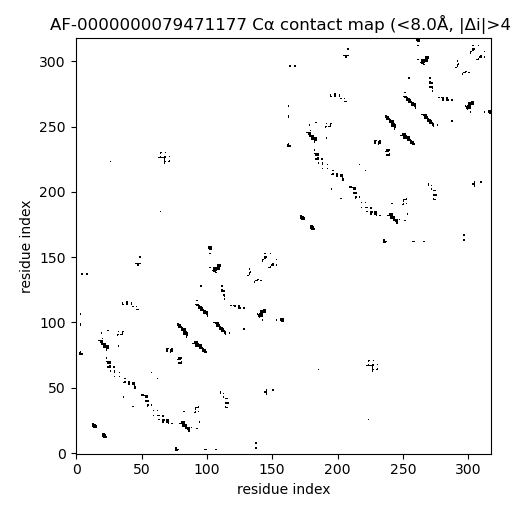M 1624 N N . VAL B 1 41 ? -8.688 -21.016 3.627 1 97.31 41 VAL B N 1
ATOM 1625 C CA . VAL B 1 41 ? -7.898 -20.625 4.793 1 97.31 41 VAL B CA 1
ATOM 1626 C C . VAL B 1 41 ? -6.852 -21.688 5.09 1 97.31 41 VAL B C 1
ATOM 1628 O O . VAL B 1 41 ? -5.66 -21.391 5.184 1 97.31 41 VAL B O 1
ATOM 1631 N N . ALA B 1 42 ? -7.262 -22.938 5.172 1 94.81 42 ALA B N 1
ATOM 1632 C CA . ALA B 1 42 ? -6.348 -24.031 5.516 1 94.81 42 ALA B CA 1
ATOM 1633 C C . ALA B 1 42 ? -5.242 -24.172 4.473 1 94.81 42 ALA B C 1
ATOM 1635 O O . ALA B 1 42 ? -4.07 -24.328 4.816 1 94.81 42 ALA B O 1
ATOM 1636 N N . GLN B 1 43 ? -5.59 -24.031 3.26 1 93.56 43 GLN B N 1
ATOM 1637 C CA . GLN B 1 43 ? -4.664 -24.188 2.143 1 93.56 43 GLN B CA 1
ATOM 1638 C C . GLN B 1 43 ? -3.641 -23.062 2.117 1 93.56 43 GLN B C 1
ATOM 1640 O O . GLN B 1 43 ? -2.488 -23.266 1.73 1 93.56 43 GLN B O 1
ATOM 1645 N N . LEU B 1 44 ? -4.016 -21.938 2.514 1 96.44 44 LEU B N 1
ATOM 1646 C CA . LEU B 1 44 ? -3.184 -20.75 2.367 1 96.44 44 LEU B CA 1
ATOM 1647 C C . LEU B 1 44 ? -2.164 -20.656 3.496 1 96.44 44 LEU B C 1
ATOM 1649 O O . LEU B 1 44 ? -1.185 -19.906 3.395 1 96.44 44 LEU B O 1
ATOM 1653 N N . GLN B 1 45 ? -2.471 -21.484 4.469 1 93.94 45 GLN B N 1
ATOM 1654 C CA . GLN B 1 45 ? -1.536 -21.438 5.59 1 93.94 45 GLN B CA 1
ATOM 1655 C C . GLN B 1 45 ? -0.188 -22.031 5.203 1 93.94 45 GLN B C 1
ATOM 1657 O O . GLN B 1 45 ? -0.13 -23.141 4.66 1 93.94 45 GLN B O 1
ATOM 1662 N N . SER B 1 46 ? 0.892 -21.312 5.238 1 89.12 46 SER B N 1
ATOM 1663 C CA . SER B 1 46 ? 2.287 -21.703 5.047 1 89.12 46 SER B CA 1
ATOM 1664 C C . SER B 1 46 ? 2.732 -21.469 3.609 1 89.12 46 SER B C 1
ATOM 1666 O O . SER B 1 46 ? 3.865 -21.781 3.244 1 89.12 46 SER B O 1
ATOM 1668 N N . ILE B 1 47 ? 1.896 -20.953 2.826 1 93.56 47 ILE B N 1
ATOM 1669 C CA . ILE B 1 47 ? 2.264 -20.672 1.441 1 93.56 47 ILE B CA 1
ATOM 1670 C C . ILE B 1 47 ? 3.273 -19.531 1.39 1 93.56 47 ILE B C 1
ATOM 1672 O O . ILE B 1 47 ? 4.277 -19.609 0.678 1 93.56 47 ILE B O 1
ATOM 1676 N N . PHE B 1 48 ? 3.088 -18.594 2.199 1 92.81 48 PHE B N 1
ATOM 1677 C CA . PHE B 1 48 ? 3.848 -17.359 2.053 1 92.81 48 PHE B CA 1
ATOM 1678 C C . PHE B 1 48 ? 5.008 -17.312 3.041 1 92.81 48 PHE B C 1
ATOM 1680 O O . PHE B 1 48 ? 5.934 -16.516 2.883 1 92.81 48 PHE B O 1
ATOM 1687 N N . SER B 1 49 ? 4.93 -18.109 4.055 1 90.88 49 SER B N 1
ATOM 1688 C CA . SER B 1 49 ? 5.965 -18.219 5.078 1 90.88 49 SER B CA 1
ATOM 1689 C C . SER B 1 49 ? 5.922 -19.562 5.777 1 90.88 49 SER B C 1
ATOM 1691 O O . SER B 1 49 ? 4.98 -20.344 5.586 1 90.88 49 SER B O 1
ATOM 1693 N N . ARG B 1 50 ? 7 -19.812 6.508 1 86.94 50 ARG B N 1
ATOM 1694 C CA . ARG B 1 50 ? 7.133 -21.078 7.219 1 86.94 50 ARG B CA 1
ATOM 1695 C C . ARG B 1 50 ? 5.965 -21.297 8.18 1 86.94 50 ARG B C 1
ATOM 1697 O O . ARG B 1 50 ? 5.477 -22.422 8.328 1 86.94 50 ARG B O 1
ATOM 1704 N N . GLN B 1 51 ? 5.609 -20.359 8.797 1 82.44 51 GLN B N 1
ATOM 1705 C CA . GLN B 1 51 ? 4.508 -20.438 9.75 1 82.44 51 GLN B CA 1
ATOM 1706 C C . GLN B 1 51 ? 3.674 -19.156 9.742 1 82.44 51 GLN B C 1
ATOM 1708 O O . GLN B 1 51 ? 4.215 -18.062 9.883 1 82.44 51 GLN B O 1
ATOM 1713 N N . THR B 1 52 ? 2.473 -19.438 9.359 1 85.62 52 THR B N 1
ATOM 1714 C CA . THR B 1 52 ? 1.565 -18.297 9.43 1 85.62 52 THR B CA 1
ATOM 1715 C C . THR B 1 52 ? 0.182 -18.734 9.906 1 85.62 52 THR B C 1
ATOM 1717 O O . THR B 1 52 ? -0.239 -19.875 9.641 1 85.62 52 THR B O 1
ATOM 1720 N N . ARG B 1 53 ? -0.514 -17.938 10.672 1 91.75 53 ARG B N 1
ATOM 1721 C CA . ARG B 1 53 ? -1.932 -18.109 10.977 1 91.75 53 ARG B CA 1
ATOM 1722 C C . ARG B 1 53 ? -2.801 -17.453 9.906 1 91.75 53 ARG B C 1
ATOM 1724 O O . ARG B 1 53 ? -3.99 -17.75 9.797 1 91.75 53 ARG B O 1
ATOM 1731 N N . TRP B 1 54 ? -2.18 -16.625 9.219 1 93.19 54 TRP B N 1
ATOM 1732 C CA . TRP B 1 54 ? -2.904 -15.992 8.117 1 93.19 54 TRP B CA 1
ATOM 1733 C C . TRP B 1 54 ? -3.432 -17.047 7.145 1 93.19 54 TRP B C 1
ATOM 1735 O O . TRP B 1 54 ? -2.756 -18.031 6.871 1 93.19 54 TRP B O 1
ATOM 1745 N N . PRO B 1 55 ? -4.707 -16.812 6.645 1 96.88 55 PRO B N 1
ATOM 1746 C CA . PRO B 1 55 ? -5.613 -15.664 6.781 1 96.88 55 PRO B CA 1
ATOM 1747 C C . PRO B 1 55 ? -6.695 -15.891 7.836 1 96.88 55 PRO B C 1
ATOM 1749 O O . PRO B 1 55 ? -7.805 -15.367 7.707 1 96.88 55 PRO B O 1
ATOM 1752 N N . GLU B 1 56 ? -6.336 -16.797 8.773 1 95.88 56 GLU B N 1
ATOM 1753 C CA . GLU B 1 56 ? -7.32 -16.984 9.828 1 95.88 56 GLU B CA 1
ATOM 1754 C C . GLU B 1 56 ? -7.75 -15.664 10.445 1 95.88 56 GLU B C 1
ATOM 1756 O O . GLU B 1 56 ? -6.906 -14.867 10.859 1 95.88 56 GLU B O 1
ATOM 1761 N N . GLY B 1 57 ? -9.055 -15.383 10.461 1 95.38 57 GLY B N 1
ATOM 1762 C CA . GLY B 1 57 ? -9.578 -14.195 11.125 1 95.38 57 GLY B CA 1
ATOM 1763 C C . GLY B 1 57 ? -9.438 -12.938 10.289 1 95.38 57 GLY B C 1
ATOM 1764 O O . GLY B 1 57 ? -9.719 -11.836 10.773 1 95.38 57 GLY B O 1
ATOM 1765 N N . LEU B 1 58 ? -8.953 -13.07 9.102 1 97.5 58 LEU B N 1
ATOM 1766 C CA . LEU B 1 58 ? -8.836 -11.914 8.219 1 97.5 58 LEU B CA 1
ATOM 1767 C C . LEU B 1 58 ? -10.195 -11.273 7.973 1 97.5 58 LEU B C 1
ATOM 1769 O O . LEU B 1 58 ? -11.133 -11.945 7.527 1 97.5 58 LEU B O 1
ATOM 1773 N N . SER B 1 59 ? -10.383 -9.984 8.312 1 98.25 59 SER B N 1
ATOM 1774 C CA . SER B 1 59 ? -11.633 -9.281 8.031 1 98.25 59 SER B CA 1
ATOM 1775 C C . SER B 1 59 ? -11.695 -8.82 6.578 1 98.25 59 SER B C 1
ATOM 1777 O O . SER B 1 59 ? -10.68 -8.766 5.895 1 98.25 59 SER B O 1
ATOM 1779 N N . PHE B 1 60 ? -12.891 -8.523 6.137 1 98.31 60 PHE B N 1
ATOM 1780 C CA . PHE B 1 60 ? -13.078 -7.945 4.809 1 98.31 60 PHE B CA 1
ATOM 1781 C C . PHE B 1 60 ? -12.266 -6.668 4.652 1 98.31 60 PHE B C 1
ATOM 1783 O O . PHE B 1 60 ? -11.617 -6.453 3.623 1 98.31 60 PHE B O 1
ATOM 1790 N N . GLU B 1 61 ? -12.211 -5.805 5.688 1 98.25 61 GLU B N 1
ATOM 1791 C CA . GLU B 1 61 ? -11.438 -4.566 5.684 1 98.25 61 GLU B CA 1
ATOM 1792 C C . GLU B 1 61 ? -9.945 -4.852 5.559 1 98.25 61 GLU B C 1
ATOM 1794 O O . GLU B 1 61 ? -9.242 -4.18 4.801 1 98.25 61 GLU B O 1
ATOM 1799 N N . ASP B 1 62 ? -9.484 -5.867 6.27 1 97.94 62 ASP B N 1
ATOM 1800 C CA . ASP B 1 62 ? -8.078 -6.258 6.176 1 97.94 62 ASP B CA 1
ATOM 1801 C C . ASP B 1 62 ? -7.707 -6.629 4.738 1 97.94 62 ASP B C 1
ATOM 1803 O O . ASP B 1 62 ? -6.637 -6.258 4.254 1 97.94 62 ASP B O 1
ATOM 1807 N N . ASP B 1 63 ? -8.602 -7.395 4.117 1 98.62 63 ASP B N 1
ATOM 1808 C CA . ASP B 1 63 ? -8.352 -7.809 2.74 1 98.62 63 ASP B CA 1
ATOM 1809 C C . ASP B 1 63 ? -8.359 -6.605 1.796 1 98.62 63 ASP B C 1
ATOM 1811 O O . ASP B 1 63 ? -7.562 -6.535 0.861 1 98.62 63 ASP B O 1
ATOM 1815 N N . LEU B 1 64 ? -9.266 -5.68 2.068 1 98.69 64 LEU B N 1
ATOM 1816 C CA . LEU B 1 64 ? -9.328 -4.449 1.283 1 98.69 64 LEU B CA 1
ATOM 1817 C C . LEU B 1 64 ? -8.023 -3.67 1.389 1 98.69 64 LEU B C 1
ATOM 1819 O O . LEU B 1 64 ? -7.484 -3.209 0.379 1 98.69 64 LEU B O 1
ATOM 1823 N N . ILE B 1 65 ? -7.453 -3.574 2.547 1 98.69 65 ILE B N 1
ATOM 1824 C CA . ILE B 1 65 ? -6.18 -2.904 2.783 1 98.69 65 ILE B CA 1
ATOM 1825 C C . ILE B 1 65 ? -5.074 -3.613 2.006 1 98.69 65 ILE B C 1
ATOM 1827 O O . ILE B 1 65 ? -4.273 -2.967 1.326 1 98.69 65 ILE B O 1
ATOM 1831 N N . ASP B 1 66 ? -5.082 -4.926 2.059 1 98.44 66 ASP B N 1
ATOM 1832 C CA . ASP B 1 66 ? -4.074 -5.711 1.354 1 98.44 66 ASP B CA 1
ATOM 1833 C C . ASP B 1 66 ? -4.152 -5.48 -0.153 1 98.44 66 ASP B C 1
ATOM 1835 O O . ASP B 1 66 ? -3.125 -5.336 -0.819 1 98.44 66 ASP B O 1
ATOM 1839 N N . LEU B 1 67 ? -5.379 -5.43 -0.676 1 98.81 67 LEU B N 1
ATOM 1840 C CA . LEU B 1 67 ? -5.531 -5.25 -2.115 1 98.81 67 LEU B CA 1
ATOM 1841 C C . LEU B 1 67 ? -5.152 -3.832 -2.529 1 98.81 67 LEU B C 1
ATOM 1843 O O . LEU B 1 67 ? -4.605 -3.623 -3.613 1 98.81 67 LEU B O 1
ATOM 1847 N N . GLY B 1 68 ? -5.492 -2.836 -1.674 1 98.5 68 GLY B N 1
ATOM 1848 C CA . GLY B 1 68 ? -4.996 -1.494 -1.935 1 98.5 68 GLY B CA 1
ATOM 1849 C C . GLY B 1 68 ? -3.48 -1.419 -1.997 1 98.5 68 GLY B C 1
ATOM 1850 O O . GLY B 1 68 ? -2.922 -0.774 -2.887 1 98.5 68 GLY B O 1
ATOM 1851 N N . TRP B 1 69 ? -2.881 -2.145 -1.139 1 98.25 69 TRP B N 1
ATOM 1852 C CA . TRP B 1 69 ? -1.426 -2.23 -1.09 1 98.25 69 TRP B CA 1
ATOM 1853 C C . TRP B 1 69 ? -0.874 -2.852 -2.369 1 98.25 69 TRP B C 1
ATOM 1855 O O . TRP B 1 69 ? 0.014 -2.285 -3.01 1 98.25 69 TRP B O 1
ATOM 1865 N N . HIS B 1 70 ? -1.433 -3.988 -2.736 1 98.5 70 HIS B N 1
ATOM 1866 C CA . HIS B 1 70 ? -0.991 -4.676 -3.945 1 98.5 70 HIS B CA 1
ATOM 1867 C C . HIS B 1 70 ? -1.205 -3.807 -5.18 1 98.5 70 HIS B C 1
ATOM 1869 O O . HIS B 1 70 ? -0.344 -3.748 -6.062 1 98.5 70 HIS B O 1
ATOM 1875 N N . HIS B 1 71 ? -2.33 -3.174 -5.238 1 98.69 71 HIS B N 1
ATOM 1876 C CA . HIS B 1 71 ? -2.664 -2.311 -6.363 1 98.69 71 HIS B CA 1
ATOM 1877 C C . HIS B 1 71 ? -1.664 -1.168 -6.5 1 98.69 71 HIS B C 1
ATOM 1879 O O . HIS B 1 71 ? -1.164 -0.9 -7.594 1 98.69 71 HIS B O 1
ATOM 1885 N N . LYS B 1 72 ? -1.358 -0.525 -5.402 1 98.25 72 LYS B N 1
ATOM 1886 C CA . LYS B 1 72 ? -0.388 0.566 -5.41 1 98.25 72 LYS B CA 1
ATOM 1887 C C . LYS B 1 72 ? 1.002 0.064 -5.789 1 98.25 72 LYS B C 1
ATOM 1889 O O . LYS B 1 72 ? 1.679 0.667 -6.625 1 98.25 72 LYS B O 1
ATOM 1894 N N . GLU B 1 73 ? 1.42 -1.046 -5.184 1 98.12 73 GLU B N 1
ATOM 1895 C CA . GLU B 1 73 ? 2.729 -1.611 -5.5 1 98.12 73 GLU B CA 1
ATOM 1896 C C . GLU B 1 73 ? 2.846 -1.929 -6.988 1 98.12 73 GLU B C 1
ATOM 1898 O O . GLU B 1 73 ? 3.916 -1.771 -7.578 1 98.12 73 GLU B O 1
ATOM 1903 N N . PHE B 1 74 ? 1.747 -2.408 -7.574 1 98.56 74 PHE B N 1
ATOM 1904 C CA . PHE B 1 74 ? 1.722 -2.693 -9.008 1 98.56 74 PHE B CA 1
ATOM 1905 C C . PHE B 1 74 ? 1.938 -1.421 -9.812 1 98.56 74 PHE B C 1
ATOM 1907 O O . PHE B 1 74 ? 2.775 -1.389 -10.719 1 98.56 74 PHE B O 1
ATOM 1914 N N . LYS B 1 75 ? 1.266 -0.316 -9.438 1 97.06 75 LYS B N 1
ATOM 1915 C CA . LYS B 1 75 ? 1.335 0.959 -10.148 1 97.06 75 LYS B CA 1
ATOM 1916 C C . LYS B 1 75 ? 2.742 1.548 -10.078 1 97.06 75 LYS B C 1
ATOM 1918 O O . LYS B 1 75 ? 3.229 2.117 -11.062 1 97.06 75 LYS B O 1
ATOM 1923 N N . VAL B 1 76 ? 3.338 1.362 -8.914 1 95.69 76 VAL B N 1
ATOM 1924 C CA . VAL B 1 76 ? 4.648 1.988 -8.758 1 95.69 76 VAL B CA 1
ATOM 1925 C C . VAL B 1 76 ? 5.746 0.979 -9.086 1 95.69 76 VAL B C 1
ATOM 1927 O O . VAL B 1 76 ? 6.926 1.234 -8.836 1 95.69 76 VAL B O 1
ATOM 1930 N N . ARG B 1 77 ? 5.402 -0.256 -9.539 1 98.06 77 ARG B N 1
ATOM 1931 C CA . ARG B 1 77 ? 6.254 -1.292 -10.117 1 98.06 77 ARG B CA 1
ATOM 1932 C C . ARG B 1 77 ? 7.219 -1.847 -9.07 1 98.06 77 ARG B C 1
ATOM 1934 O O . ARG B 1 77 ? 8.359 -2.176 -9.391 1 98.06 77 ARG B O 1
ATOM 1941 N N . ARG B 1 78 ? 6.754 -1.881 -7.867 1 97.25 78 ARG B N 1
ATOM 1942 C CA . ARG B 1 78 ? 7.559 -2.441 -6.785 1 97.25 78 ARG B CA 1
ATOM 1943 C C . ARG B 1 78 ? 7.379 -3.953 -6.695 1 97.25 78 ARG B C 1
ATOM 1945 O O . ARG B 1 78 ? 8.32 -4.676 -6.355 1 97.25 78 ARG B O 1
ATOM 1952 N N . SER B 1 79 ? 6.246 -4.445 -6.934 1 98.5 79 SER B N 1
ATOM 1953 C CA . SER B 1 79 ? 5.844 -5.848 -7 1 98.5 79 SER B CA 1
ATOM 1954 C C . SER B 1 79 ? 4.586 -6.02 -7.84 1 98.5 79 SER B C 1
ATOM 1956 O O . SER B 1 79 ? 3.932 -5.039 -8.195 1 98.5 79 SER B O 1
ATOM 1958 N N . PHE B 1 80 ? 4.293 -7.234 -8.18 1 98.88 80 PHE B N 1
ATOM 1959 C CA . PHE B 1 80 ? 3.199 -7.469 -9.109 1 98.88 80 PHE B CA 1
ATOM 1960 C C . PHE B 1 80 ? 2.314 -8.617 -8.633 1 98.88 80 PHE B C 1
ATOM 1962 O O . PHE B 1 80 ? 2.732 -9.773 -8.648 1 98.88 80 PHE B O 1
ATOM 1969 N N . ALA B 1 81 ? 1.149 -8.25 -8.227 1 98.88 81 ALA B N 1
ATOM 1970 C CA . ALA B 1 81 ? 0.131 -9.234 -7.879 1 98.88 81 ALA B CA 1
ATOM 1971 C C . ALA B 1 81 ? -0.9 -9.375 -8.992 1 98.88 81 ALA B C 1
ATOM 1973 O O . ALA B 1 81 ? -1.346 -8.383 -9.562 1 98.88 81 ALA B O 1
ATOM 1974 N N . TYR B 1 82 ? -1.22 -10.594 -9.297 1 98.88 82 TYR B N 1
ATOM 1975 C CA . TYR B 1 82 ? -2.256 -10.914 -10.273 1 98.88 82 TYR B CA 1
ATOM 1976 C C . TYR B 1 82 ? -3.365 -11.742 -9.633 1 98.88 82 TYR B C 1
ATOM 1978 O O . TYR B 1 82 ? -3.098 -12.602 -8.797 1 98.88 82 TYR B O 1
ATOM 1986 N N . THR B 1 83 ? -4.57 -11.469 -10.039 1 98.88 83 THR B N 1
ATOM 1987 C CA . THR B 1 83 ? -5.668 -12.375 -9.734 1 98.88 83 THR B CA 1
ATOM 1988 C C . THR B 1 83 ? -5.828 -13.422 -10.836 1 98.88 83 THR B C 1
ATOM 1990 O O . THR B 1 83 ? -5.656 -13.117 -12.016 1 98.88 83 THR B O 1
ATOM 1993 N N . VAL B 1 84 ? -6.055 -14.656 -10.414 1 98.81 84 VAL B N 1
ATOM 1994 C CA . VAL B 1 84 ? -6.434 -15.742 -11.312 1 98.81 84 VAL B CA 1
ATOM 1995 C C . VAL B 1 84 ? -7.953 -15.82 -11.422 1 98.81 84 VAL B C 1
ATOM 1997 O O . VAL B 1 84 ? -8.633 -16.156 -10.453 1 98.81 84 VAL B O 1
ATOM 2000 N N . MET B 1 85 ? -8.453 -15.547 -12.609 1 98.56 85 MET B N 1
ATOM 2001 C CA . MET B 1 85 ? -9.898 -15.453 -12.797 1 98.56 85 MET B CA 1
ATOM 2002 C C . MET B 1 85 ? -10.414 -16.578 -13.68 1 98.56 85 MET B C 1
ATOM 2004 O O . MET B 1 85 ? -9.719 -17.016 -14.609 1 98.56 85 MET B O 1
ATOM 2008 N N . SER B 1 86 ? -11.633 -17.016 -13.305 1 97.31 86 SER B N 1
ATOM 2009 C CA . SER B 1 86 ? -12.305 -17.859 -14.273 1 97.31 86 SER B CA 1
ATOM 2010 C C . SER B 1 86 ? -12.398 -17.188 -15.641 1 97.31 86 SER B C 1
ATOM 2012 O O . SER B 1 86 ? -12.281 -15.969 -15.742 1 97.31 86 SER B O 1
ATOM 2014 N N . TYR B 1 87 ? -12.531 -18 -16.578 1 92.31 87 TYR B N 1
ATOM 2015 C CA . TYR B 1 87 ? -12.516 -17.484 -17.953 1 92.31 87 TYR B CA 1
ATOM 2016 C C . TYR B 1 87 ? -13.586 -16.422 -18.141 1 92.31 87 TYR B C 1
ATOM 2018 O O . TYR B 1 87 ? -13.352 -15.414 -18.812 1 92.31 87 TYR B O 1
ATOM 2026 N N . ASP B 1 88 ? -14.773 -16.547 -17.516 1 91.06 88 ASP B N 1
ATOM 2027 C CA . ASP B 1 88 ? -15.852 -15.578 -17.625 1 91.06 88 ASP B CA 1
ATOM 2028 C C . ASP B 1 88 ? -15.672 -14.43 -16.641 1 91.06 88 ASP B C 1
ATOM 2030 O O . ASP B 1 88 ? -16.531 -13.547 -16.547 1 91.06 88 ASP B O 1
ATOM 2034 N N . LYS B 1 89 ? -14.562 -14.484 -15.859 1 88.94 89 LYS B N 1
ATOM 2035 C CA . LYS B 1 89 ? -14.141 -13.422 -14.945 1 88.94 89 LYS B CA 1
ATOM 2036 C C . LYS B 1 89 ? -15.109 -13.289 -13.773 1 88.94 89 LYS B C 1
ATOM 2038 O O . LYS B 1 89 ? -15.156 -12.242 -13.125 1 88.94 89 LYS B O 1
ATOM 2043 N N . SER B 1 90 ? -15.82 -14.344 -13.453 1 94.75 90 SER B N 1
ATOM 2044 C CA . SER B 1 90 ? -16.859 -14.266 -12.422 1 94.75 90 SER B CA 1
ATOM 2045 C C . SER B 1 90 ? -16.328 -14.734 -11.078 1 94.75 90 SER B C 1
ATOM 2047 O O . SER B 1 90 ? -16.891 -14.414 -10.031 1 94.75 90 SER B O 1
ATOM 2049 N N . ILE B 1 91 ? -15.258 -15.508 -11.156 1 97.06 91 ILE B N 1
ATOM 2050 C CA . ILE B 1 91 ? -14.758 -16.125 -9.93 1 97.06 91 ILE B CA 1
ATOM 2051 C C . ILE B 1 91 ? -13.242 -15.953 -9.844 1 97.06 91 ILE B C 1
ATOM 2053 O O . ILE B 1 91 ? -12.539 -16.125 -10.844 1 97.06 91 ILE B O 1
ATOM 2057 N N . CYS B 1 92 ? -12.805 -15.43 -8.625 1 98.81 92 CYS B N 1
ATOM 2058 C CA . CYS B 1 92 ? -11.375 -15.492 -8.344 1 98.81 92 CYS B CA 1
ATOM 2059 C C . CYS B 1 92 ? -10.945 -16.922 -8.016 1 98.81 92 CYS B C 1
ATOM 2061 O O . CYS B 1 92 ? -11.406 -17.5 -7.035 1 98.81 92 CYS B O 1
ATOM 2063 N N . LEU B 1 93 ? -10.031 -17.438 -8.766 1 98.75 93 LEU B N 1
ATOM 2064 C CA . LEU B 1 93 ? -9.602 -18.828 -8.633 1 98.75 93 LEU B CA 1
ATOM 2065 C C . LEU B 1 93 ? -8.289 -18.906 -7.855 1 98.75 93 LEU B C 1
ATOM 2067 O O . LEU B 1 93 ? -7.812 -20.016 -7.559 1 98.75 93 LEU B O 1
ATOM 2071 N N . GLY B 1 94 ? -7.715 -17.844 -7.508 1 98.69 94 GLY B N 1
ATOM 2072 C CA . GLY B 1 94 ? -6.445 -17.766 -6.805 1 98.69 94 GLY B CA 1
ATOM 2073 C C . GLY B 1 94 ? -5.672 -16.484 -7.113 1 98.69 94 GLY B C 1
ATOM 2074 O O . GLY B 1 94 ? -6.238 -15.516 -7.621 1 98.69 94 GLY B O 1
ATOM 2075 N N . CYS B 1 95 ? -4.383 -16.438 -6.789 1 98.88 95 CYS B N 1
ATOM 2076 C CA . CYS B 1 95 ? -3.547 -15.266 -7.02 1 98.88 95 CYS B CA 1
ATOM 2077 C C . CYS B 1 95 ? -2.105 -15.672 -7.309 1 98.88 95 CYS B C 1
ATOM 2079 O O . CYS B 1 95 ? -1.694 -16.781 -6.98 1 98.88 95 CYS B O 1
ATOM 2081 N N . VAL B 1 96 ? -1.438 -14.836 -7.918 1 98.75 96 VAL B N 1
ATOM 2082 C CA . VAL B 1 96 ? -0.009 -14.898 -8.211 1 98.75 96 VAL B CA 1
ATOM 2083 C C . VAL B 1 96 ? 0.682 -13.641 -7.691 1 98.75 96 VAL B C 1
ATOM 2085 O O . VAL B 1 96 ? 0.139 -12.539 -7.797 1 98.75 96 VAL B O 1
ATOM 2088 N N . TYR B 1 97 ? 1.861 -13.844 -7.188 1 98.81 97 TYR B N 1
ATOM 2089 C CA . TYR B 1 97 ? 2.65 -12.727 -6.684 1 98.81 97 TYR B CA 1
ATOM 2090 C C . TYR B 1 97 ? 4.082 -12.789 -7.199 1 98.81 97 TYR B C 1
ATOM 2092 O O . TYR B 1 97 ? 4.723 -13.844 -7.137 1 98.81 97 TYR B O 1
ATOM 2100 N N . ILE B 1 98 ? 4.586 -11.734 -7.734 1 98.88 98 ILE B N 1
ATOM 2101 C CA . ILE B 1 98 ? 5.973 -11.562 -8.164 1 98.88 98 ILE B CA 1
ATOM 2102 C C . ILE B 1 98 ? 6.625 -10.438 -7.371 1 98.88 98 ILE B C 1
ATOM 2104 O O . ILE B 1 98 ? 6.242 -9.273 -7.5 1 98.88 98 ILE B O 1
ATOM 2108 N N . ASN B 1 99 ? 7.57 -10.781 -6.531 1 98.62 99 ASN B N 1
ATOM 2109 C CA . ASN B 1 99 ? 8.133 -9.867 -5.547 1 98.62 99 ASN B CA 1
ATOM 2110 C C . ASN B 1 99 ? 9.648 -9.766 -5.68 1 98.62 99 ASN B C 1
ATOM 2112 O O . ASN B 1 99 ? 10.305 -10.703 -6.141 1 98.62 99 ASN B O 1
ATOM 2116 N N . PRO B 1 100 ? 10.219 -8.578 -5.27 1 97.88 100 PRO B N 1
ATOM 2117 C CA . PRO B 1 100 ? 11.664 -8.57 -5.031 1 97.88 100 PRO B CA 1
ATOM 2118 C C . PRO B 1 100 ? 12.086 -9.602 -3.984 1 97.88 100 PRO B C 1
ATOM 2120 O O . PRO B 1 100 ? 11.258 -10.086 -3.217 1 97.88 100 PRO B O 1
ATOM 2123 N N . THR B 1 101 ? 13.375 -9.914 -4.047 1 96.69 101 THR B N 1
ATOM 2124 C CA . THR B 1 101 ? 13.859 -10.93 -3.115 1 96.69 101 THR B CA 1
ATOM 2125 C C . THR B 1 101 ? 15.258 -10.57 -2.604 1 96.69 101 THR B C 1
ATOM 2127 O O . THR B 1 101 ? 16.016 -9.891 -3.289 1 96.69 101 THR B O 1
ATOM 2130 N N . ASP B 1 102 ? 15.508 -11.047 -1.432 1 94.75 102 ASP B N 1
ATOM 2131 C CA . ASP B 1 102 ? 16.844 -10.898 -0.872 1 94.75 102 ASP B CA 1
ATOM 2132 C C . ASP B 1 102 ? 17.594 -12.227 -0.896 1 94.75 102 ASP B C 1
ATOM 2134 O O . ASP B 1 102 ? 18.672 -12.352 -0.291 1 94.75 102 ASP B O 1
ATOM 2138 N N . LEU B 1 103 ? 16.953 -13.172 -1.492 1 96.44 103 LEU B N 1
ATOM 2139 C CA . LEU B 1 103 ? 17.609 -14.469 -1.595 1 96.44 103 LEU B CA 1
ATOM 2140 C C . LEU B 1 103 ? 18.797 -14.406 -2.559 1 96.44 103 LEU B C 1
ATOM 2142 O O . LEU B 1 103 ? 18.641 -13.977 -3.705 1 96.44 103 LEU B O 1
ATOM 2146 N N . THR B 1 104 ? 19.953 -14.875 -2.078 1 96.75 104 THR B N 1
ATOM 2147 C CA . THR B 1 104 ? 21.156 -14.891 -2.902 1 96.75 104 THR B CA 1
ATOM 2148 C C . THR B 1 104 ? 20.953 -15.75 -4.145 1 96.75 104 THR B C 1
ATOM 2150 O O . THR B 1 104 ? 20.469 -16.875 -4.055 1 96.75 104 THR B O 1
ATOM 2153 N N . GLY B 1 105 ? 21.312 -15.188 -5.25 1 96.12 105 GLY B N 1
ATOM 2154 C CA . GLY B 1 105 ? 21.266 -15.961 -6.48 1 96.12 105 GLY B CA 1
ATOM 2155 C C . GLY B 1 105 ? 19.953 -15.844 -7.223 1 96.12 105 GLY B C 1
ATOM 2156 O O . GLY B 1 105 ? 19.781 -16.438 -8.289 1 96.12 105 GLY B O 1
ATOM 2157 N N . TYR B 1 106 ? 19.062 -15.109 -6.688 1 97.44 106 TYR B N 1
ATOM 2158 C CA . TYR B 1 106 ? 17.766 -14.953 -7.32 1 97.44 106 TYR B CA 1
ATOM 2159 C C . TYR B 1 106 ? 17.453 -13.484 -7.57 1 97.44 106 TYR B C 1
ATOM 2161 O O . TYR B 1 106 ? 17.812 -12.617 -6.773 1 97.44 106 TYR B O 1
ATOM 2169 N N . ASP B 1 107 ? 16.688 -13.203 -8.641 1 96.88 107 ASP B N 1
ATOM 2170 C CA . ASP B 1 107 ? 16.297 -11.859 -9.039 1 96.88 107 ASP B CA 1
ATOM 2171 C C . ASP B 1 107 ? 14.969 -11.461 -8.406 1 96.88 107 ASP B C 1
ATOM 2173 O O . ASP B 1 107 ? 14.703 -10.273 -8.211 1 96.88 107 ASP B O 1
ATOM 2177 N N . ALA B 1 108 ? 14.125 -12.477 -8.273 1 98.38 108 ALA B N 1
ATOM 2178 C CA . ALA B 1 108 ? 12.758 -12.312 -7.777 1 98.38 108 ALA B CA 1
ATOM 2179 C C . ALA B 1 108 ? 12.258 -13.578 -7.09 1 98.38 108 ALA B C 1
ATOM 2181 O O . ALA B 1 108 ? 12.891 -14.633 -7.195 1 98.38 108 ALA B O 1
ATOM 2182 N N . GLU B 1 109 ? 11.242 -13.445 -6.367 1 98.62 109 GLU B N 1
ATOM 2183 C CA . GLU B 1 109 ? 10.531 -14.609 -5.844 1 98.62 109 GLU B CA 1
ATOM 2184 C C . GLU B 1 109 ? 9.047 -14.547 -6.211 1 98.62 109 GLU B C 1
ATOM 2186 O O . GLU B 1 109 ? 8.477 -13.461 -6.348 1 98.62 109 GLU B O 1
ATOM 2191 N N . ALA B 1 110 ? 8.492 -15.688 -6.348 1 98.75 110 ALA B N 1
ATOM 2192 C CA . ALA B 1 110 ? 7.098 -15.75 -6.789 1 98.75 110 ALA B CA 1
ATOM 2193 C C . ALA B 1 110 ? 6.305 -16.75 -5.953 1 98.75 110 ALA B C 1
ATOM 2195 O O . ALA B 1 110 ? 6.852 -17.75 -5.484 1 98.75 110 ALA B O 1
ATOM 2196 N N . PHE B 1 111 ? 5.039 -16.422 -5.77 1 98.5 111 PHE B N 1
ATOM 2197 C CA . PHE B 1 111 ? 4.055 -17.281 -5.113 1 98.5 111 PHE B CA 1
ATOM 2198 C C . PHE B 1 111 ? 2.809 -17.438 -5.977 1 98.5 111 PHE B C 1
ATOM 2200 O O . PHE B 1 111 ? 2.475 -16.547 -6.762 1 98.5 111 PHE B O 1
ATOM 2207 N N . CYS B 1 112 ? 2.195 -18.531 -5.793 1 98.62 112 CYS B N 1
ATOM 2208 C CA . CYS B 1 112 ? 0.87 -18.703 -6.375 1 98.62 112 CYS B CA 1
ATOM 2209 C C . CYS B 1 112 ? 0.044 -19.688 -5.559 1 98.62 112 CYS B C 1
ATOM 2211 O O . CYS B 1 112 ? 0.596 -20.5 -4.801 1 98.62 112 CYS B O 1
ATOM 2213 N N . TRP B 1 113 ? -1.225 -19.562 -5.672 1 98.44 113 TRP B N 1
ATOM 2214 C CA . TRP B 1 113 ? -2.139 -20.516 -5.043 1 98.44 113 TRP B CA 1
ATOM 2215 C C . TRP B 1 113 ? -3.461 -20.578 -5.797 1 98.44 113 TRP B C 1
ATOM 2217 O O . TRP B 1 113 ? -3.857 -19.609 -6.453 1 98.44 113 TRP B O 1
ATOM 2227 N N . ALA B 1 114 ? -4.055 -21.703 -5.773 1 98.31 114 ALA B N 1
ATOM 2228 C CA . ALA B 1 114 ? -5.398 -21.922 -6.289 1 98.31 114 ALA B CA 1
ATOM 2229 C C . ALA B 1 114 ? -6.398 -22.125 -5.156 1 98.31 114 ALA B C 1
ATOM 2231 O O . ALA B 1 114 ? -6.082 -22.734 -4.137 1 98.31 114 ALA B O 1
ATOM 2232 N N . ARG B 1 115 ? -7.617 -21.609 -5.41 1 98.19 115 ARG B N 1
ATOM 2233 C CA . ARG B 1 115 ? -8.602 -21.703 -4.34 1 98.19 115 ARG B CA 1
ATOM 2234 C C . ARG B 1 115 ? -8.961 -23.156 -4.055 1 98.19 115 ARG B C 1
ATOM 2236 O O . ARG B 1 115 ? -8.883 -24 -4.941 1 98.19 115 ARG B O 1
ATOM 2243 N N . SER B 1 116 ? -9.414 -23.469 -2.857 1 97.5 116 SER B N 1
ATOM 2244 C CA . SER B 1 116 ? -9.609 -24.828 -2.361 1 97.5 116 SER B CA 1
ATOM 2245 C C . SER B 1 116 ? -10.688 -25.547 -3.154 1 97.5 116 SER B C 1
ATOM 2247 O O . SER B 1 116 ? -10.672 -26.781 -3.256 1 97.5 116 SER B O 1
ATOM 2249 N N . SER B 1 117 ? -11.609 -24.797 -3.729 1 97.5 117 SER B N 1
ATOM 2250 C CA . SER B 1 117 ? -12.672 -25.422 -4.512 1 97.5 117 SER B CA 1
ATOM 2251 C C . SER B 1 117 ? -12.148 -25.922 -5.848 1 97.5 117 SER B C 1
ATOM 2253 O O . SER B 1 117 ? -12.82 -26.719 -6.523 1 97.5 117 SER B O 1
ATOM 2255 N N . HIS B 1 118 ? -10.984 -25.484 -6.293 1 97.5 118 HIS B N 1
AT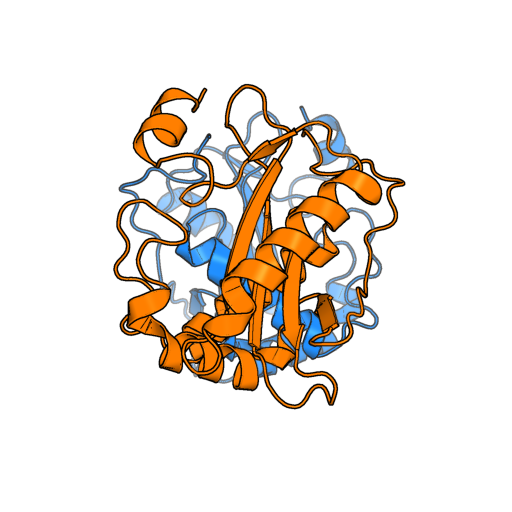OM 2256 C CA . HIS B 1 118 ? -10.375 -25.891 -7.551 1 97.5 118 HIS B CA 1
ATOM 2257 C C . HIS B 1 118 ? -8.93 -26.328 -7.344 1 97.5 118 HIS B C 1
ATOM 2259 O O . HIS B 1 118 ? -8.023 -25.812 -8.008 1 97.5 118 HIS B O 1
ATOM 2265 N N . PRO B 1 119 ? -8.727 -27.312 -6.504 1 96.62 119 PRO B N 1
ATOM 2266 C CA . PRO B 1 119 ? -7.359 -27.734 -6.176 1 96.62 119 PRO B CA 1
ATOM 2267 C C . PRO B 1 119 ? -6.59 -28.234 -7.395 1 96.62 119 PRO B C 1
ATOM 2269 O O . PRO B 1 119 ? -5.359 -28.156 -7.426 1 96.62 119 PRO B O 1
ATOM 2272 N N . HIS B 1 120 ? -7.266 -28.688 -8.398 1 97.12 120 HIS B N 1
ATOM 2273 C CA . HIS B 1 120 ? -6.629 -29.234 -9.594 1 97.12 120 HIS B CA 1
ATOM 2274 C C . HIS B 1 120 ? -5.91 -28.141 -10.383 1 97.12 120 HIS B C 1
ATOM 2276 O O . HIS B 1 120 ? -5.094 -28.438 -11.258 1 97.12 120 HIS B O 1
ATOM 2282 N N . LEU B 1 121 ? -6.148 -26.875 -10.109 1 97.75 121 LEU B N 1
ATOM 2283 C CA . LEU B 1 121 ? -5.551 -25.781 -10.852 1 97.75 121 LEU B CA 1
ATOM 2284 C C . LEU B 1 121 ? -4.18 -25.422 -10.289 1 97.75 121 LEU B C 1
ATOM 2286 O O . LEU B 1 121 ? -3.416 -24.688 -10.914 1 97.75 121 LEU B O 1
ATOM 2290 N N . ASP B 1 122 ? -3.871 -25.969 -9.117 1 97.25 122 ASP B N 1
ATOM 2291 C CA . ASP B 1 122 ? -2.627 -25.578 -8.461 1 97.25 122 ASP B CA 1
ATOM 2292 C C . ASP B 1 122 ? -1.421 -25.859 -9.352 1 97.25 122 ASP B C 1
ATOM 2294 O O . ASP B 1 122 ? -0.665 -24.953 -9.695 1 97.25 122 ASP B O 1
ATOM 2298 N N . GLN B 1 123 ? -1.237 -27.094 -9.766 1 97.38 123 GLN B N 1
ATOM 2299 C CA . GLN B 1 123 ? -0.074 -27.484 -10.555 1 97.38 123 GLN B CA 1
ATOM 2300 C C . GLN B 1 123 ? -0.072 -26.797 -11.914 1 97.38 123 GLN B C 1
ATOM 2302 O O . GLN B 1 123 ? 0.945 -26.234 -12.336 1 97.38 123 GLN B O 1
ATOM 2307 N N . PRO B 1 124 ? -1.196 -26.75 -12.633 1 98.19 124 PRO B N 1
ATOM 2308 C CA . PRO B 1 124 ? -1.217 -26.016 -13.898 1 98.19 124 PRO B CA 1
ATOM 2309 C C . PRO B 1 124 ? -0.881 -24.531 -13.727 1 98.19 124 PRO B C 1
ATOM 2311 O O . PRO B 1 124 ? -0.172 -23.953 -14.555 1 98.19 124 PRO B O 1
ATOM 2314 N N . LEU B 1 125 ? -1.353 -23.906 -12.695 1 98.5 125 LEU B N 1
ATOM 2315 C CA . LEU B 1 125 ? -1.07 -22.5 -12.43 1 98.5 125 LEU B CA 1
ATOM 2316 C C . LEU B 1 125 ? 0.42 -22.281 -12.195 1 98.5 125 LEU B C 1
ATOM 2318 O O . LEU B 1 125 ? 1.009 -21.359 -12.75 1 98.5 125 LEU B O 1
ATOM 2322 N N . TYR B 1 126 ? 0.984 -23.188 -11.43 1 98.56 126 TYR B N 1
ATOM 2323 C CA . TYR B 1 126 ? 2.414 -23.078 -11.164 1 98.56 126 TYR B CA 1
ATOM 2324 C C . TYR B 1 126 ? 3.219 -23.219 -12.453 1 98.56 126 TYR B C 1
ATOM 2326 O O . TYR B 1 126 ? 4.148 -22.438 -12.695 1 98.56 126 TYR B O 1
ATOM 2334 N N . GLN B 1 127 ? 2.898 -24.141 -13.258 1 98.31 127 GLN B N 1
ATOM 2335 C CA . GLN B 1 127 ? 3.623 -24.359 -14.508 1 98.31 127 GLN B CA 1
ATOM 2336 C C . GLN B 1 127 ? 3.496 -23.156 -15.438 1 98.31 127 GLN B C 1
ATOM 2338 O O . GLN B 1 127 ? 4.473 -22.75 -16.062 1 98.31 127 GLN B O 1
ATOM 2343 N N . VAL B 1 128 ? 2.311 -22.625 -15.531 1 98.44 128 VAL B N 1
ATOM 2344 C CA . VAL B 1 128 ? 2.066 -21.453 -16.359 1 98.44 128 VAL B CA 1
ATOM 2345 C C . VAL B 1 128 ? 2.895 -20.281 -15.836 1 98.44 128 VAL B C 1
ATOM 2347 O O . VAL B 1 128 ? 3.537 -19.578 -16.609 1 98.44 128 VAL B O 1
ATOM 2350 N N . LEU B 1 129 ? 2.881 -20.109 -14.484 1 98.69 129 LEU B N 1
ATOM 2351 C CA . LEU B 1 129 ? 3.635 -19.016 -13.875 1 98.69 129 LEU B CA 1
ATOM 2352 C C . LEU B 1 129 ? 5.125 -19.172 -14.156 1 98.69 129 LEU B C 1
ATOM 2354 O O . LEU B 1 129 ? 5.781 -18.219 -14.586 1 98.69 129 LEU B O 1
ATOM 2358 N N . LYS B 1 130 ? 5.613 -20.312 -13.961 1 98.5 130 LYS B N 1
ATOM 2359 C CA . LYS B 1 130 ? 7.035 -20.578 -14.164 1 98.5 130 LYS B CA 1
ATOM 2360 C C . LYS B 1 130 ? 7.449 -20.297 -15.609 1 98.5 130 LYS B C 1
ATOM 2362 O O . LYS B 1 130 ? 8.43 -19.594 -15.852 1 98.5 130 LYS B O 1
ATOM 2367 N N . SER B 1 131 ? 6.734 -20.812 -16.547 1 98.31 131 SER B N 1
ATOM 2368 C CA . SER B 1 131 ? 7.031 -20.609 -17.969 1 98.31 131 SER B CA 1
ATOM 2369 C C . SER B 1 131 ? 6.906 -19.141 -18.344 1 98.31 131 SER B C 1
ATOM 2371 O O . SER B 1 131 ? 7.746 -18.609 -19.078 1 98.31 131 SER B O 1
ATOM 2373 N N . TRP B 1 132 ? 5.879 -18.469 -17.859 1 98.69 132 TRP B N 1
ATOM 2374 C CA . TRP B 1 132 ? 5.605 -17.062 -18.141 1 98.69 132 TRP B CA 1
ATOM 2375 C C . TRP B 1 132 ? 6.746 -16.172 -17.656 1 98.69 132 TRP B C 1
ATOM 2377 O O . TRP B 1 132 ? 7.203 -15.281 -18.375 1 98.69 132 TRP B O 1
ATOM 2387 N N . LEU B 1 133 ? 7.223 -16.422 -16.422 1 98.56 133 LEU B N 1
ATOM 2388 C CA . LEU B 1 133 ? 8.305 -15.625 -15.859 1 98.56 133 LEU B CA 1
ATOM 2389 C C . LEU B 1 133 ? 9.609 -15.883 -16.594 1 98.56 133 LEU B C 1
ATOM 2391 O O . LEU B 1 133 ? 10.43 -14.977 -16.766 1 98.56 133 LEU B O 1
ATOM 2395 N N . GLN B 1 134 ? 9.758 -17.078 -17.062 1 97.44 134 GLN B N 1
ATOM 2396 C CA . GLN B 1 134 ? 10.977 -17.438 -17.781 1 97.44 134 GLN B CA 1
ATOM 2397 C C . GLN B 1 134 ? 11 -16.828 -19.172 1 97.44 134 GLN B C 1
ATOM 2399 O O . GLN B 1 134 ? 12.062 -16.406 -19.656 1 97.44 134 GLN B O 1
ATOM 2404 N N . THR B 1 135 ? 9.891 -16.688 -19.797 1 97.44 135 THR B N 1
ATOM 2405 C CA . THR B 1 135 ? 9.859 -16.328 -21.203 1 97.44 135 THR B CA 1
ATOM 2406 C C . THR B 1 135 ? 9.586 -14.844 -21.391 1 97.44 135 THR B C 1
ATOM 2408 O O . THR B 1 135 ? 10.141 -14.211 -22.281 1 97.44 135 THR B O 1
ATOM 2411 N N . ASP B 1 136 ? 8.781 -14.297 -20.547 1 98 136 ASP B N 1
ATOM 2412 C CA . ASP B 1 136 ? 8.242 -12.977 -20.859 1 98 136 ASP B CA 1
ATOM 2413 C C . ASP B 1 136 ? 8.766 -11.922 -19.891 1 98 136 ASP B C 1
ATOM 2415 O O . ASP B 1 136 ? 8.562 -10.727 -20.094 1 98 136 ASP B O 1
ATOM 2419 N N . TRP B 1 137 ? 9.344 -12.328 -18.859 1 98.5 137 TRP B N 1
ATOM 2420 C CA . TRP B 1 137 ? 9.859 -11.398 -17.859 1 98.5 137 TRP B CA 1
ATOM 2421 C C . TRP B 1 137 ? 11.383 -11.359 -17.906 1 98.5 137 TRP B C 1
ATOM 2423 O O . TRP B 1 137 ? 12.023 -12.273 -18.438 1 98.5 137 TRP B O 1
ATOM 2433 N N . PRO B 1 138 ? 11.953 -10.312 -17.359 1 98.06 138 PRO B N 1
ATOM 2434 C CA . PRO B 1 138 ? 13.398 -10.109 -17.516 1 98.06 138 PRO B CA 1
ATOM 2435 C C . PRO B 1 138 ? 14.219 -10.828 -16.438 1 98.06 138 PRO B C 1
ATOM 2437 O O . PRO B 1 138 ? 15.383 -10.5 -16.234 1 98.06 138 PRO B O 1
ATOM 2440 N N . PHE B 1 139 ? 13.68 -11.805 -15.797 1 98.19 139 PHE B N 1
ATOM 2441 C CA . PHE B 1 139 ? 14.367 -12.469 -14.695 1 98.19 139 PHE B CA 1
ATOM 2442 C C . PHE B 1 139 ? 15.258 -13.594 -15.203 1 98.19 139 PHE B C 1
ATOM 2444 O O . PHE B 1 139 ? 14.852 -14.352 -16.094 1 98.19 139 PHE B O 1
ATOM 2451 N N . ALA B 1 140 ? 16.391 -13.672 -14.664 1 97.56 140 ALA B N 1
ATOM 2452 C CA . ALA B 1 140 ? 17.281 -14.805 -14.945 1 97.56 140 ALA B CA 1
ATOM 2453 C C . ALA B 1 140 ? 16.969 -15.984 -14.039 1 97.56 140 ALA B C 1
ATOM 2455 O O . ALA B 1 140 ? 16.984 -17.141 -14.477 1 97.56 140 ALA B O 1
ATOM 2456 N N . ALA B 1 141 ? 16.672 -15.727 -12.789 1 97.75 141 ALA B N 1
ATOM 2457 C CA . ALA B 1 141 ? 16.391 -16.766 -11.797 1 97.75 141 ALA B CA 1
ATOM 2458 C C . ALA B 1 141 ? 15.281 -16.312 -10.844 1 97.75 141 ALA B C 1
ATOM 2460 O O . ALA B 1 141 ? 15.414 -15.281 -10.172 1 97.75 141 ALA B O 1
ATOM 2461 N N . VAL B 1 142 ? 14.211 -17.094 -10.797 1 98.56 142 VAL B N 1
ATOM 2462 C CA . VAL B 1 142 ? 13.094 -16.797 -9.906 1 98.56 142 VAL B CA 1
ATOM 2463 C C . VAL B 1 142 ? 12.977 -17.891 -8.844 1 98.56 142 VAL B C 1
ATOM 2465 O O . VAL B 1 142 ? 13.047 -19.078 -9.156 1 98.56 142 VAL B O 1
ATOM 2468 N N . ALA B 1 143 ? 12.867 -17.453 -7.586 1 98.44 143 ALA B N 1
ATOM 2469 C CA . ALA B 1 143 ? 12.68 -18.391 -6.484 1 98.44 143 ALA B CA 1
ATOM 2470 C C . ALA B 1 143 ? 11.195 -18.656 -6.242 1 98.44 143 ALA B C 1
ATOM 2472 O O . ALA B 1 143 ? 10.367 -17.75 -6.398 1 98.44 143 ALA B O 1
ATOM 2473 N N . TYR B 1 144 ? 10.875 -19.844 -5.859 1 98.25 144 TYR B N 1
ATOM 2474 C CA . TYR B 1 144 ? 9.531 -20.219 -5.441 1 98.25 144 TYR B CA 1
ATOM 2475 C C . TYR B 1 144 ? 9.539 -20.812 -4.039 1 98.25 144 TYR B C 1
ATOM 2477 O O . TYR B 1 144 ? 9.352 -22.016 -3.867 1 98.25 144 TYR B O 1
ATOM 2485 N N . PRO B 1 145 ? 9.648 -19.922 -3.049 1 97.38 145 PRO B N 1
ATOM 2486 C CA . PRO B 1 145 ? 9.695 -20.406 -1.664 1 97.38 145 PRO B CA 1
ATOM 2487 C C . PRO B 1 145 ? 8.477 -21.234 -1.284 1 97.38 145 PRO B C 1
ATOM 2489 O O . PRO B 1 145 ? 7.344 -20.875 -1.615 1 97.38 145 PRO B O 1
ATOM 2492 N N . GLY B 1 146 ? 8.719 -22.375 -0.575 1 94.56 146 GLY B N 1
ATOM 2493 C CA . GLY B 1 146 ? 7.645 -23.25 -0.133 1 94.56 146 GLY B CA 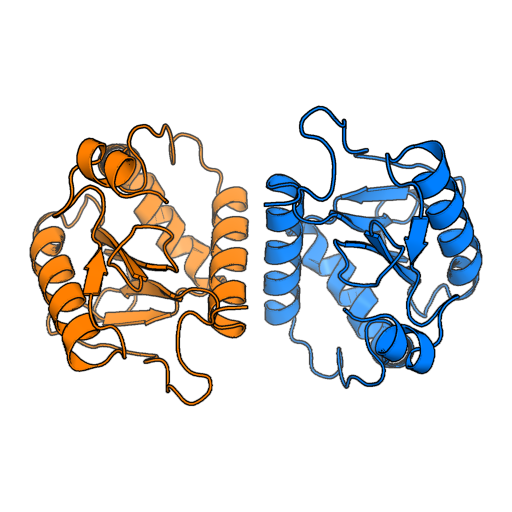1
ATOM 2494 C C . GLY B 1 146 ? 7.133 -24.172 -1.228 1 94.56 146 GLY B C 1
ATOM 2495 O O . GLY B 1 146 ? 6.254 -25 -0.989 1 94.56 146 GLY B O 1
ATOM 2496 N N . ARG B 1 147 ? 7.695 -23.969 -2.436 1 95.5 147 ARG B N 1
ATOM 2497 C CA . ARG B 1 147 ? 7.297 -24.781 -3.584 1 95.5 147 ARG B CA 1
ATOM 2498 C C . ARG B 1 147 ? 8.477 -25.594 -4.125 1 95.5 147 ARG B C 1
ATOM 2500 O O . ARG B 1 147 ? 8.656 -26.75 -3.76 1 95.5 147 ARG B O 1
ATOM 2507 N N . THR B 1 148 ? 9.453 -24.938 -4.719 1 95.75 148 THR B N 1
ATOM 2508 C CA . THR B 1 148 ? 10.648 -25.641 -5.188 1 95.75 148 THR B CA 1
ATOM 2509 C C . THR B 1 148 ? 11.805 -25.438 -4.215 1 95.75 148 THR B C 1
ATOM 2511 O O . THR B 1 148 ? 12.797 -26.172 -4.266 1 95.75 148 THR B O 1
ATOM 2514 N N . LEU B 1 149 ? 11.758 -24.438 -3.4 1 95.56 149 LEU B N 1
ATOM 2515 C CA . LEU B 1 149 ? 12.688 -24.203 -2.301 1 95.56 149 LEU B CA 1
ATOM 2516 C C . LEU B 1 149 ? 12.016 -24.453 -0.957 1 95.56 149 LEU B C 1
ATOM 2518 O O . LEU B 1 149 ? 10.984 -23.844 -0.653 1 95.56 149 LEU B O 1
ATOM 2522 N N . THR B 1 150 ? 12.617 -25.328 -0.187 1 94.69 150 THR B N 1
ATOM 2523 C CA . THR B 1 150 ? 12.086 -25.5 1.16 1 94.69 150 THR B CA 1
ATOM 2524 C C . THR B 1 150 ? 12.305 -24.25 1.994 1 94.69 150 THR B C 1
ATOM 2526 O O . THR B 1 150 ? 13.172 -23.422 1.681 1 94.69 150 THR B O 1
ATOM 2529 N N . TRP B 1 151 ? 11.57 -24.078 3.025 1 94.44 151 TRP B N 1
ATOM 2530 C CA . TRP B 1 151 ? 11.719 -22.891 3.869 1 94.44 151 TRP B CA 1
ATOM 2531 C C . TRP B 1 151 ? 13.07 -22.906 4.574 1 94.44 151 TRP B C 1
ATOM 2533 O O . TRP B 1 151 ? 13.641 -21.844 4.855 1 94.44 151 TRP B O 1
ATOM 2543 N N . ASP B 1 152 ? 13.586 -24.109 4.863 1 94.19 152 ASP B N 1
ATOM 2544 C CA . ASP B 1 152 ? 14.938 -24.203 5.402 1 94.19 152 ASP B CA 1
ATOM 2545 C C . ASP B 1 152 ? 15.961 -23.656 4.406 1 94.19 152 ASP B C 1
ATOM 2547 O O . ASP B 1 152 ? 16.891 -22.953 4.785 1 94.19 152 ASP B O 1
ATOM 2551 N N . GLU B 1 153 ? 15.828 -24 3.16 1 95.75 153 GLU B N 1
ATOM 2552 C CA . GLU B 1 153 ? 16.703 -23.5 2.107 1 95.75 153 GLU B CA 1
ATOM 2553 C C . GLU B 1 153 ? 16.578 -21.984 1.952 1 95.75 153 GLU B C 1
ATOM 2555 O O . GLU B 1 153 ? 17.562 -21.281 1.74 1 95.75 153 GLU B O 1
ATOM 2560 N N . VAL B 1 154 ? 15.359 -21.531 2.02 1 95.5 154 VAL B N 1
ATOM 2561 C CA . VAL B 1 154 ? 15.094 -20.109 1.93 1 95.5 154 VAL B CA 1
ATOM 2562 C C . VAL B 1 154 ? 15.875 -19.359 3.008 1 95.5 154 VAL B C 1
ATOM 2564 O O . VAL B 1 154 ? 16.531 -18.359 2.725 1 95.5 154 VAL B O 1
ATOM 2567 N N . GLU B 1 155 ? 15.789 -19.875 4.207 1 93.75 155 GLU B N 1
ATOM 2568 C CA . GLU B 1 155 ? 16.5 -19.25 5.32 1 93.75 155 GLU B CA 1
ATOM 2569 C C . GLU B 1 155 ? 18 -19.234 5.082 1 93.75 155 GLU B C 1
ATOM 2571 O O . GLU B 1 155 ? 18.672 -18.266 5.43 1 93.75 155 GLU B O 1
ATOM 2576 N N . SER B 1 156 ? 18.5 -20.25 4.496 1 94.75 156 SER B N 1
ATOM 2577 C CA . SER B 1 156 ? 19.938 -20.375 4.266 1 94.75 156 SER B CA 1
ATOM 2578 C C . SER B 1 156 ? 20.406 -19.453 3.143 1 94.75 156 SER B C 1
ATOM 2580 O O . SER B 1 156 ? 21.594 -19.125 3.061 1 94.75 156 SER B O 1
ATOM 2582 N N . LEU B 1 157 ? 19.531 -19.062 2.301 1 94.69 157 LEU B N 1
ATOM 2583 C CA . LEU B 1 157 ? 19.875 -18.266 1.133 1 94.69 157 LEU B CA 1
ATOM 2584 C C . LEU B 1 157 ? 19.734 -16.766 1.432 1 94.69 157 LEU B C 1
ATOM 2586 O O . LEU B 1 157 ? 20.125 -15.93 0.617 1 94.69 157 LEU B O 1
ATOM 2590 N N . LYS B 1 158 ? 19.172 -16.453 2.523 1 89.88 158 LYS B N 1
ATOM 2591 C CA . LYS B 1 158 ? 18.984 -15.039 2.869 1 89.88 158 LYS B CA 1
ATOM 2592 C C . LYS B 1 158 ? 20.328 -14.359 3.105 1 89.88 158 LYS B C 1
ATOM 2594 O O . LYS B 1 158 ? 21.234 -14.938 3.723 1 89.88 158 LYS B O 1
ATOM 2599 N N . SER B 1 159 ? 20.578 -13.258 2.473 1 77.62 159 SER B N 1
ATOM 2600 C CA . SER B 1 159 ? 21.797 -12.492 2.639 1 77.62 159 SER B CA 1
ATOM 2601 C C . SER B 1 159 ? 21.828 -11.766 3.982 1 77.62 159 SER B C 1
ATOM 2603 O O . SER B 1 159 ? 20.781 -11.383 4.504 1 77.62 159 SER B O 1
#

Secondary structure (DSSP, 8-state):
---SS-TT------EE-SS-EEEE--GGGHHHHHHHHHTTHHHHTTTSSSS--TTTT--HHHHHHHHHHHHHHHHTTS-EEEEEE-TTS-SEEEEEEEE---BTT-SEEEEEEE-TT-GGGHHHHHHHHHHHHHHHSS-S-EE-BTTTB-HHHHHHHB-/---SS-TT------EE-SS-EEEE--GGGHHHHHHHHHTTHHHHTTTSSSS--TTTT--HHHHHHHHHHHHHHHHTTS-EEEEEE-TTS-SEEEEEEEE---BTT-SEEEEEEE-TT-GGGHHHHHHHHHHHHHHHSS-S-EE-BTTTB-HHHHHHHB-

Sequence (318 aa):
MKHLVPPDFVVPLRLETPDFVLRPLLITDVVKDYDAVMTSVAQLQSIFSRQTRWPEGLSFEDDLIDLGWHHKEFKVRRSFAYTVMSYDKSICLGCVYINPTDLTGYDAEAFCWARSSHPHLDQPLYQVLKSWLQTDWPFAAVAYPGRTLTWDEVESLKSMKHLVPPDFVVPLRLETPDFVLRPLLITDVVKDYDAVMTSVAQLQSIFSRQTRWPEGLSFEDDLIDLGWHHKEFKVRRSFAYTVMSYDKSICLGCVYINPTDLTGYDAEAFCWARSSHPHLDQPLYQVLKSWLQTDWPFAAVAYPGRTLTWDEVESLKS

Solvent-accessible surface area (backbone atoms only — not comparable to full-atom values): 17290 Å² total; per-residue (Å²): 129,91,63,62,56,62,91,82,61,80,77,80,65,64,49,81,54,99,77,32,30,36,28,66,37,46,50,85,42,39,69,44,45,46,51,29,49,70,64,18,36,78,72,47,37,34,52,87,40,85,73,50,69,50,57,63,85,64,44,73,68,56,48,40,29,50,28,8,35,40,32,46,31,38,76,71,52,55,32,44,39,27,33,29,21,34,76,86,62,80,41,42,44,32,38,37,38,42,34,61,52,64,40,64,88,36,56,25,30,40,50,72,51,39,20,59,92,45,57,80,45,36,63,58,47,51,52,51,50,54,52,46,44,59,71,75,41,94,51,90,32,74,39,34,62,62,70,82,31,50,56,71,53,49,63,70,31,49,113,130,90,64,64,57,61,92,82,60,80,79,80,65,66,47,82,52,98,76,32,30,38,30,66,38,45,50,86,41,38,69,45,46,46,53,29,50,68,65,17,34,78,72,48,37,36,53,86,40,85,73,50,67,50,57,65,86,62,46,73,65,55,48,39,28,51,28,8,34,41,31,46,30,39,75,72,51,56,31,43,39,27,32,28,21,33,76,87,64,82,40,41,43,30,38,35,37,42,34,60,50,63,40,64,88,35,56,26,29,41,49,70,49,40,20,59,92,44,59,81,45,35,65,58,48,49,52,50,50,53,52,46,44,60,71,75,40,95,52,88,33,74,39,33,60,63,70,84,32,50,57,70,54,49,62,71,32,48,113

Nearest PDB structures (foldseek):
  3juw-assembly2_C-2  TM=7.655E-01  e=1.911E-05  Bordetella pertussis
  3juw-assembly1_A  TM=6.959E-01  e=2.323E-05  Bordetella pertussis
  3igr-assembly1_A  TM=7.709E-01  e=9.099E-05  Aliivibrio fischeri ES114
  3juw-assembly1_B  TM=6.727E-01  e=1.743E-04  Bordetella pertussis
  2fck-assembly1_A-2  TM=7.088E-01  e=2.119E-04  Vibrio cholerae O1 biovar El Tor str. N16961

Organism: NCBI:txid2803784